Protein AF-A0A1Y3EXQ7-F1 (afdb_monomer_lite)

pLDDT: mean 88.61, std 7.32, range [56.06, 97.12]

Sequence (193 aa):
TPLEVCERRDPKGLYEKARVGKILDFTGIDSAYEVPENPELILHAAEETVIQCVQRVLQYLHERGIFPDEALMRLGGKVRELFVDESERLRLEASLSQMPKLSLEKIDLQWLQVLSEGWATPLSGFMTETQYLQTQSIPIVLPVTSEEKAKLENADLIALCYDGHTMAILLKPEFYPHRKEERCARQFGTCHL

Secondary structure (DSSP, 8-state):
--HHHHHHH-TTSHHHHHHTTSSSS-BTTTB-----SS-S----TTTS-HHHHHHHHHHHHHHTTSS-HHHHHTTTPPP---PPPHHHHHHHHHHTTTS-EEEPPHHHHHHHHHHHTTTTTT-SSSPPHHHHHH-SS--------HHHHHHHTT-SEEEEEETTEEEEEEES-------HHHHHHHHHS----

Organism: NCBI:txid6335

Radius of gyration: 26.07 Å; chains: 1; bounding box: 54×26×79 Å

Structure (mmCIF, N/CA/C/O backbone):
data_AF-A0A1Y3EXQ7-F1
#
_entry.id   AF-A0A1Y3EXQ7-F1
#
loop_
_atom_site.group_PDB
_atom_site.id
_atom_site.type_symbol
_atom_site.label_atom_id
_atom_site.label_alt_id
_atom_site.label_comp_id
_atom_site.label_asym_id
_atom_site.label_entity_id
_atom_site.label_seq_id
_atom_site.pdbx_PDB_ins_code
_atom_site.Cartn_x
_atom_site.Cartn_y
_atom_site.Cartn_z
_atom_site.occupancy
_atom_site.B_iso_or_equiv
_atom_site.auth_seq_id
_atom_site.auth_comp_id
_atom_site.auth_asym_id
_atom_site.auth_atom_id
_atom_site.pdbx_PDB_model_num
ATOM 1 N N . THR A 1 1 ? 9.875 -1.086 -32.385 1.00 78.69 1 THR A N 1
ATOM 2 C CA . THR A 1 1 ? 10.682 0.018 -32.951 1.00 78.69 1 THR A CA 1
ATOM 3 C C . THR A 1 1 ? 10.851 -0.199 -34.440 1.00 78.69 1 THR A C 1
ATOM 5 O O . THR A 1 1 ? 11.235 -1.304 -34.800 1.00 78.69 1 THR A O 1
ATOM 8 N N . PRO A 1 2 ? 10.555 0.788 -35.300 1.00 87.81 2 PRO A N 1
ATOM 9 C CA . PRO A 1 2 ? 10.722 0.648 -36.749 1.00 87.81 2 PRO A CA 1
ATOM 10 C C . PRO A 1 2 ? 12.187 0.443 -37.165 1.00 87.81 2 PRO A C 1
ATOM 12 O O . PRO A 1 2 ? 13.081 1.064 -36.586 1.00 87.81 2 PRO A O 1
ATOM 15 N N . LEU A 1 3 ? 12.421 -0.379 -38.195 1.00 86.56 3 LEU A N 1
ATOM 16 C CA . LEU A 1 3 ? 13.757 -0.706 -38.715 1.00 86.56 3 LEU A CA 1
ATOM 17 C C . LEU A 1 3 ? 14.545 0.540 -39.142 1.00 86.56 3 LEU A C 1
ATOM 19 O O . LEU A 1 3 ? 15.708 0.679 -38.784 1.00 86.56 3 LEU A O 1
ATOM 23 N N . GLU A 1 4 ? 13.897 1.480 -39.830 1.00 87.81 4 GLU A N 1
ATOM 24 C CA . GLU A 1 4 ? 14.515 2.728 -40.302 1.00 87.81 4 GLU A CA 1
ATOM 25 C C . GLU A 1 4 ? 15.124 3.554 -39.158 1.00 87.81 4 GLU A C 1
ATOM 27 O O . GLU A 1 4 ? 16.150 4.213 -39.315 1.00 87.81 4 GLU A O 1
ATOM 32 N N . VAL A 1 5 ? 14.512 3.511 -37.967 1.00 87.75 5 VAL A N 1
ATOM 33 C CA . VAL A 1 5 ? 15.034 4.194 -36.774 1.00 87.75 5 VAL A CA 1
ATOM 34 C C . VAL A 1 5 ? 16.278 3.479 -36.247 1.00 87.75 5 VAL A C 1
ATOM 36 O O . VAL A 1 5 ? 17.208 4.141 -35.782 1.00 87.75 5 VAL A O 1
ATOM 39 N N . CYS A 1 6 ? 16.310 2.148 -36.324 1.00 88.19 6 CYS A N 1
ATOM 40 C CA . CYS A 1 6 ? 17.471 1.345 -35.950 1.00 88.19 6 CYS A CA 1
ATOM 41 C C . CYS A 1 6 ? 18.643 1.576 -36.916 1.00 88.19 6 CYS A C 1
ATOM 43 O O . CYS A 1 6 ? 19.753 1.836 -36.452 1.00 88.19 6 CYS A O 1
ATOM 45 N N . GLU A 1 7 ? 18.379 1.577 -38.226 1.00 89.00 7 GLU A N 1
ATOM 46 C CA . GLU A 1 7 ? 19.362 1.887 -39.273 1.00 89.00 7 GLU A CA 1
ATOM 47 C C . GLU A 1 7 ? 19.908 3.309 -39.145 1.00 89.00 7 GLU A C 1
ATOM 49 O O . GLU A 1 7 ? 21.112 3.520 -39.212 1.00 89.00 7 GLU A O 1
ATOM 54 N N . ARG A 1 8 ? 19.049 4.300 -38.882 1.00 90.50 8 ARG A N 1
ATOM 55 C CA . ARG A 1 8 ? 19.492 5.690 -38.698 1.00 90.50 8 ARG A CA 1
ATOM 56 C C . ARG A 1 8 ? 20.412 5.867 -37.489 1.00 90.50 8 ARG A C 1
ATOM 58 O O . ARG A 1 8 ? 21.283 6.732 -37.510 1.00 90.50 8 ARG A O 1
ATOM 65 N N . ARG A 1 9 ? 20.181 5.120 -36.404 1.00 89.31 9 ARG A N 1
ATOM 66 C CA . ARG A 1 9 ? 20.988 5.221 -35.175 1.00 89.31 9 ARG A CA 1
ATOM 67 C C . ARG A 1 9 ? 22.346 4.535 -35.314 1.00 89.31 9 ARG A C 1
ATOM 69 O O . ARG A 1 9 ? 23.272 4.984 -34.650 1.00 89.31 9 ARG A O 1
ATOM 76 N N . ASP A 1 10 ? 22.406 3.446 -36.086 1.00 89.19 10 ASP A N 1
ATOM 77 C CA . ASP A 1 10 ? 23.515 2.494 -36.278 1.00 89.19 10 ASP A CA 1
ATOM 78 C C . ASP A 1 10 ? 24.780 2.734 -35.423 1.00 89.19 10 ASP A C 1
ATOM 80 O O . ASP A 1 10 ? 25.857 3.037 -35.940 1.00 89.19 10 ASP A O 1
ATOM 84 N N . PRO A 1 11 ? 24.701 2.566 -34.088 1.00 89.38 11 PRO A N 1
ATOM 85 C CA . PRO A 1 11 ? 25.773 2.988 -33.184 1.00 89.38 11 PRO A CA 1
ATOM 86 C C . PRO A 1 11 ? 27.053 2.157 -33.345 1.00 89.38 11 PRO A C 1
ATOM 88 O O . PRO A 1 11 ? 28.100 2.516 -32.812 1.00 89.38 11 PRO A O 1
ATOM 91 N N . LYS A 1 12 ? 26.963 1.015 -34.037 1.00 88.75 12 LYS A N 1
ATOM 92 C CA . LYS A 1 12 ? 28.061 0.067 -34.258 1.00 88.75 12 LYS A CA 1
ATOM 93 C C . LYS A 1 12 ? 28.433 -0.082 -35.742 1.00 88.75 12 LYS A C 1
ATOM 95 O O . LYS A 1 12 ? 29.324 -0.878 -36.054 1.00 88.75 12 LYS A O 1
ATOM 100 N N . GLY A 1 13 ? 27.780 0.652 -36.648 1.00 87.81 13 GLY A N 1
ATOM 101 C CA . GLY A 1 13 ? 28.001 0.534 -38.093 1.00 87.81 13 GLY A CA 1
ATOM 102 C C . GLY A 1 13 ? 27.654 -0.854 -38.651 1.00 87.81 13 GLY A C 1
ATOM 103 O O . GLY A 1 13 ? 28.337 -1.336 -39.555 1.00 87.81 13 GLY A O 1
ATOM 104 N N . LEU A 1 14 ? 26.719 -1.578 -38.027 1.00 91.38 14 LEU A N 1
ATOM 105 C CA . LEU A 1 14 ? 26.362 -2.950 -38.402 1.00 91.38 14 LEU A CA 1
ATOM 106 C C . LEU A 1 14 ? 25.346 -2.980 -39.541 1.00 91.38 14 LEU A C 1
ATOM 108 O O . LEU A 1 14 ? 25.477 -3.821 -40.427 1.00 91.38 14 LEU A O 1
ATOM 112 N N . TYR A 1 15 ? 24.387 -2.052 -39.549 1.00 89.25 15 TYR A N 1
ATOM 113 C CA . TYR A 1 15 ? 23.389 -1.968 -40.613 1.00 89.25 15 TYR A CA 1
ATOM 114 C C . TYR A 1 15 ? 24.045 -1.562 -41.936 1.00 89.25 15 TYR A C 1
ATOM 116 O O . TYR A 1 15 ? 23.786 -2.186 -42.962 1.00 89.25 15 TYR A O 1
ATOM 124 N N . GLU A 1 16 ? 24.978 -0.604 -41.913 1.00 88.38 16 GLU A N 1
ATOM 125 C CA . GLU A 1 16 ? 25.750 -0.229 -43.106 1.00 88.38 16 GLU A CA 1
ATOM 126 C C . GLU A 1 16 ? 26.542 -1.421 -43.673 1.00 88.38 16 GLU A C 1
ATOM 128 O O . GLU A 1 16 ? 26.506 -1.692 -44.874 1.00 88.38 16 GLU A O 1
ATOM 133 N N . LYS A 1 17 ? 27.222 -2.185 -42.805 1.00 87.94 17 LYS A N 1
ATOM 134 C CA . LYS A 1 17 ? 27.999 -3.372 -43.204 1.00 87.94 17 LYS A CA 1
ATOM 135 C C . LYS A 1 17 ? 27.123 -4.491 -43.766 1.00 87.94 17 LYS A C 1
ATOM 137 O O . LYS A 1 17 ? 27.541 -5.147 -44.720 1.00 87.94 17 LYS A O 1
ATOM 142 N N . ALA A 1 18 ? 25.940 -4.702 -43.197 1.00 89.12 18 ALA A N 1
ATOM 143 C CA . ALA A 1 18 ? 24.971 -5.666 -43.704 1.00 89.12 18 ALA A CA 1
ATOM 144 C C . ALA A 1 18 ? 24.449 -5.254 -45.094 1.00 89.12 18 ALA A C 1
ATOM 146 O O . ALA A 1 18 ? 24.482 -6.059 -46.018 1.00 89.12 18 ALA A O 1
ATOM 147 N N . ARG A 1 19 ? 24.110 -3.972 -45.308 1.00 87.88 19 ARG A N 1
ATOM 148 C CA . ARG A 1 19 ? 23.643 -3.462 -46.616 1.00 87.88 19 ARG A CA 1
ATOM 149 C C . ARG A 1 19 ? 24.658 -3.622 -47.753 1.00 87.88 19 ARG A C 1
ATOM 151 O O . ARG A 1 19 ? 24.253 -3.787 -48.899 1.00 87.88 19 ARG A O 1
ATOM 158 N N . VAL A 1 20 ? 25.960 -3.595 -47.456 1.00 91.50 20 VAL A N 1
ATOM 159 C CA . VAL A 1 20 ? 27.028 -3.858 -48.444 1.00 91.50 20 VAL A CA 1
ATOM 160 C C . VAL A 1 20 ? 27.435 -5.339 -48.531 1.00 91.50 20 VAL A C 1
ATOM 162 O O . VAL A 1 20 ? 28.458 -5.654 -49.138 1.00 91.50 20 VAL A O 1
ATOM 165 N N . GLY A 1 21 ? 26.675 -6.247 -47.909 1.00 85.62 21 GLY A N 1
ATOM 166 C CA . GLY A 1 21 ? 26.869 -7.698 -47.991 1.00 85.62 21 GLY A CA 1
ATOM 167 C C . GLY A 1 21 ? 28.053 -8.244 -47.187 1.00 85.62 21 GLY A C 1
ATOM 168 O O . GLY A 1 21 ? 28.512 -9.353 -47.449 1.00 85.62 21 GLY A O 1
ATOM 169 N N . LYS A 1 22 ? 28.592 -7.480 -46.222 1.00 87.69 22 LYS A N 1
ATOM 170 C CA . LYS A 1 22 ? 29.713 -7.927 -45.366 1.00 87.69 22 LYS A CA 1
ATOM 171 C C . LYS A 1 22 ? 29.268 -8.754 -44.159 1.00 87.69 22 LYS A C 1
ATOM 173 O O . LYS A 1 22 ? 30.111 -9.391 -43.532 1.00 87.69 22 LYS A O 1
ATOM 178 N N . ILE A 1 23 ? 27.986 -8.706 -43.806 1.00 85.88 23 ILE A N 1
ATOM 179 C CA . ILE A 1 23 ? 27.379 -9.497 -42.732 1.00 85.88 23 ILE A CA 1
ATOM 180 C C . ILE A 1 23 ? 26.191 -10.220 -43.358 1.00 85.88 23 ILE A C 1
ATOM 182 O O . ILE A 1 23 ? 25.341 -9.563 -43.946 1.00 85.88 23 ILE A O 1
ATOM 186 N N . LEU A 1 24 ? 26.181 -11.548 -43.266 1.00 84.50 24 LEU A N 1
ATOM 187 C CA . LEU A 1 24 ? 25.099 -12.400 -43.759 1.00 84.50 24 LEU A CA 1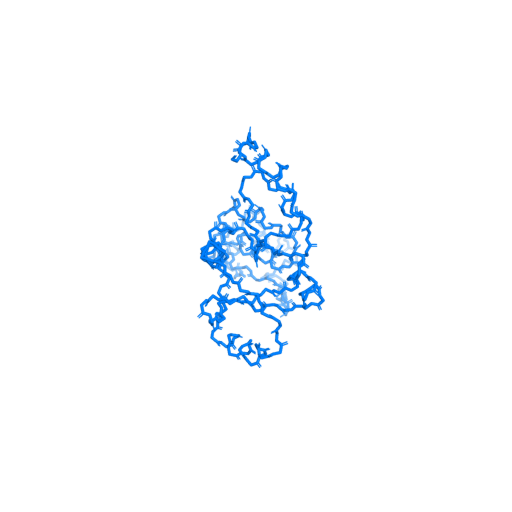
ATOM 188 C C . LEU A 1 24 ? 24.089 -12.666 -42.635 1.00 84.50 24 LEU A C 1
ATOM 190 O O . LEU A 1 24 ? 24.438 -12.545 -41.458 1.00 84.50 24 LEU A O 1
ATOM 194 N N . ASP A 1 25 ? 22.861 -13.027 -43.010 1.00 84.44 25 ASP A N 1
ATOM 195 C CA . ASP A 1 25 ? 21.761 -13.380 -42.098 1.00 84.44 25 ASP A CA 1
ATOM 196 C C . ASP A 1 25 ? 21.450 -12.292 -41.053 1.00 84.44 25 ASP A C 1
ATOM 198 O O . ASP A 1 25 ? 21.148 -12.559 -39.887 1.00 84.44 25 ASP A O 1
ATOM 202 N N . PHE A 1 26 ? 21.546 -11.021 -41.459 1.00 88.25 26 PHE A N 1
ATOM 203 C CA . PHE A 1 26 ? 21.301 -9.907 -40.555 1.00 88.25 26 PHE A CA 1
ATOM 204 C C . PHE A 1 26 ? 19.795 -9.668 -40.374 1.00 88.25 26 PHE A C 1
ATOM 206 O O . PHE A 1 26 ? 19.088 -9.250 -41.296 1.00 88.25 26 PHE A O 1
ATOM 213 N N . THR A 1 27 ? 19.295 -9.906 -39.160 1.00 85.56 27 THR A N 1
ATOM 214 C CA . THR A 1 27 ? 17.887 -9.692 -38.790 1.00 85.56 27 THR A CA 1
ATOM 215 C C . THR A 1 27 ? 17.441 -8.251 -39.034 1.00 85.56 27 THR A C 1
ATOM 217 O O . THR A 1 27 ? 18.054 -7.309 -38.535 1.00 85.56 27 THR A O 1
ATOM 220 N N . GLY A 1 28 ? 16.347 -8.088 -39.776 1.00 83.00 28 GLY A N 1
ATOM 221 C CA . GLY A 1 28 ? 15.811 -6.814 -40.250 1.00 83.00 28 GLY A CA 1
ATOM 222 C C . GLY A 1 28 ? 16.214 -6.458 -41.686 1.00 83.00 28 GLY A C 1
ATOM 223 O O . GLY A 1 28 ? 15.523 -5.651 -42.296 1.00 83.00 28 GLY A O 1
ATOM 224 N N . ILE A 1 29 ? 17.274 -7.057 -42.246 1.00 83.75 29 ILE A N 1
ATOM 22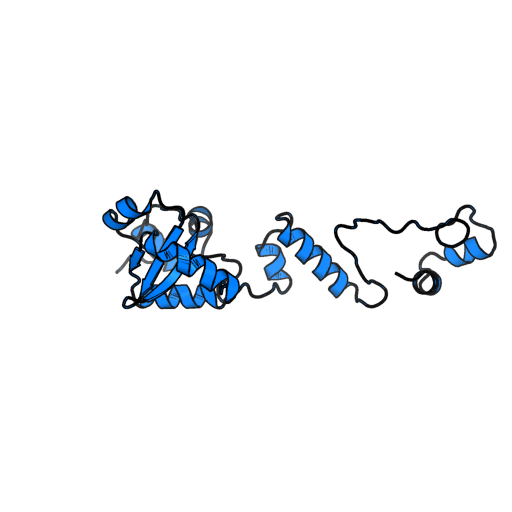5 C CA . ILE A 1 29 ? 17.700 -6.843 -43.644 1.00 83.75 29 ILE A CA 1
ATOM 226 C C . ILE A 1 29 ? 17.532 -8.133 -44.454 1.00 83.75 29 ILE A C 1
ATOM 228 O O . ILE A 1 29 ? 16.640 -8.206 -45.295 1.00 83.75 29 ILE A O 1
ATOM 232 N N . ASP A 1 30 ? 18.363 -9.143 -44.182 1.00 82.06 30 ASP A N 1
ATOM 233 C CA . ASP A 1 30 ? 18.406 -10.405 -44.940 1.00 82.06 30 ASP A CA 1
ATOM 234 C C . ASP A 1 30 ? 17.553 -11.503 -44.290 1.00 82.06 30 ASP A C 1
ATOM 236 O O . ASP A 1 30 ? 17.230 -12.516 -44.906 1.00 82.06 30 ASP A O 1
ATOM 240 N N . SER A 1 31 ? 17.171 -11.310 -43.027 1.00 86.12 31 SER A N 1
ATOM 241 C CA . SER A 1 31 ? 16.297 -12.208 -42.269 1.00 86.12 31 SER A CA 1
ATOM 242 C C . SER A 1 31 ? 15.176 -11.419 -41.596 1.00 86.12 31 SER A C 1
ATOM 244 O O . SER A 1 31 ? 15.392 -10.297 -41.138 1.00 86.12 31 SER A O 1
ATOM 246 N N . ALA A 1 32 ? 13.971 -11.986 -41.517 1.00 86.12 32 ALA A N 1
ATOM 247 C CA . ALA A 1 32 ? 12.833 -11.324 -40.881 1.00 86.12 32 ALA A CA 1
ATOM 248 C C . ALA A 1 32 ? 12.996 -11.273 -39.353 1.00 86.12 32 ALA A C 1
ATOM 250 O O . ALA A 1 32 ? 13.507 -12.206 -38.738 1.00 86.12 32 ALA A O 1
ATOM 251 N N . TYR A 1 33 ? 12.545 -10.181 -38.735 1.00 87.69 33 TYR A N 1
ATOM 252 C CA . TYR A 1 33 ? 12.364 -10.125 -37.287 1.00 87.69 33 TYR A CA 1
ATOM 253 C C . TYR A 1 33 ? 10.952 -10.599 -36.943 1.00 87.69 33 TYR A C 1
ATOM 255 O O . TYR A 1 33 ? 9.974 -10.016 -37.414 1.00 87.69 33 TYR A O 1
ATOM 263 N N . GLU A 1 34 ? 10.847 -11.630 -36.112 1.00 88.31 34 GLU A N 1
ATOM 264 C CA . GLU A 1 34 ? 9.568 -12.133 -35.616 1.00 88.31 34 GLU A CA 1
ATOM 265 C C . GLU A 1 34 ? 9.182 -11.372 -34.345 1.00 88.31 34 GLU A C 1
ATOM 267 O O . GLU A 1 34 ? 9.842 -11.466 -33.309 1.00 88.31 34 GLU A O 1
ATOM 272 N N . VAL A 1 35 ? 8.125 -10.564 -34.438 1.00 89.00 35 VAL A N 1
ATOM 273 C CA . VAL A 1 35 ? 7.609 -9.816 -33.287 1.00 89.00 35 VAL A CA 1
ATOM 274 C C . VAL A 1 35 ? 6.971 -10.807 -32.306 1.00 89.00 35 VAL A C 1
ATOM 276 O O . VAL A 1 35 ? 6.145 -11.610 -32.738 1.00 89.00 35 VAL A O 1
ATOM 279 N N . PRO A 1 36 ? 7.298 -10.753 -31.001 1.00 92.00 36 PRO A N 1
ATOM 280 C CA . PRO A 1 36 ? 6.654 -11.613 -30.013 1.00 92.00 36 PRO A CA 1
ATOM 281 C C . PRO A 1 36 ? 5.133 -11.419 -30.002 1.00 92.00 36 PRO A C 1
ATOM 283 O O . PRO A 1 36 ? 4.662 -10.284 -29.945 1.00 92.00 36 PRO A O 1
ATOM 286 N N . GLU A 1 37 ? 4.369 -12.515 -30.009 1.00 93.38 37 GLU A N 1
ATOM 287 C CA . GLU A 1 37 ? 2.897 -12.463 -29.969 1.00 93.38 37 GLU A CA 1
ATOM 288 C C . GLU A 1 37 ? 2.363 -12.036 -28.593 1.00 93.38 37 GLU A C 1
ATOM 290 O O . GLU A 1 37 ? 1.398 -11.282 -28.511 1.00 93.38 37 GLU A O 1
ATOM 295 N N . ASN A 1 38 ? 3.017 -12.482 -27.512 1.00 93.50 38 ASN A N 1
ATOM 296 C CA . ASN A 1 38 ? 2.621 -12.213 -26.125 1.00 93.50 38 ASN A CA 1
ATOM 297 C C . ASN A 1 38 ? 3.780 -11.606 -25.312 1.00 93.50 38 ASN A C 1
ATOM 299 O O . ASN A 1 38 ? 4.305 -12.262 -24.412 1.00 93.50 38 ASN A O 1
ATOM 303 N N . PRO A 1 39 ? 4.230 -10.381 -25.629 1.00 93.00 39 PRO A N 1
ATOM 304 C CA . PRO A 1 39 ? 5.267 -9.713 -24.855 1.00 93.00 39 PRO A CA 1
ATOM 305 C C . PRO A 1 39 ? 4.714 -9.283 -23.496 1.00 93.00 39 PRO A C 1
ATOM 307 O O . PRO A 1 39 ? 3.623 -8.719 -23.414 1.00 93.00 39 PRO A O 1
ATOM 310 N N . GLU A 1 40 ? 5.477 -9.468 -22.422 1.00 92.56 40 GLU A N 1
ATOM 311 C CA . GLU A 1 40 ? 5.025 -9.007 -21.112 1.00 92.56 40 GLU A CA 1
ATOM 312 C C . GLU A 1 40 ? 5.139 -7.485 -20.938 1.00 92.56 40 GLU A C 1
ATOM 314 O O . GLU A 1 40 ? 4.394 -6.894 -20.158 1.00 92.56 40 GLU A O 1
ATOM 319 N N . LEU A 1 41 ? 6.052 -6.843 -21.676 1.00 92.88 41 LEU A N 1
ATOM 320 C CA . LEU A 1 41 ? 6.188 -5.390 -21.745 1.00 92.88 41 LEU A CA 1
ATOM 321 C C . LEU A 1 41 ? 6.703 -4.959 -23.124 1.00 92.88 41 LEU A C 1
ATOM 323 O O . LEU A 1 41 ? 7.706 -5.473 -23.615 1.00 92.88 41 LEU A O 1
ATOM 327 N N . ILE A 1 42 ? 6.056 -3.953 -23.715 1.00 92.94 42 ILE A N 1
ATOM 328 C CA . ILE A 1 42 ? 6.498 -3.302 -24.955 1.00 92.94 42 ILE A CA 1
ATOM 329 C C . ILE A 1 42 ? 7.024 -1.900 -24.623 1.00 92.94 42 ILE A C 1
ATOM 331 O O . ILE A 1 42 ? 6.364 -1.121 -23.923 1.00 92.94 42 ILE A O 1
ATOM 335 N N . LEU A 1 43 ? 8.219 -1.589 -25.136 1.00 92.38 43 LEU A N 1
ATOM 336 C CA . LEU A 1 43 ? 8.865 -0.280 -25.022 1.00 92.38 43 LEU A CA 1
ATOM 337 C C . LEU A 1 43 ? 8.923 0.405 -26.387 1.00 92.38 43 LEU A C 1
ATOM 339 O O . LEU A 1 43 ? 9.409 -0.171 -27.367 1.00 92.38 43 LEU A O 1
ATOM 343 N N . HIS A 1 44 ? 8.492 1.662 -26.444 1.00 91.31 44 HIS A N 1
ATOM 344 C CA . HIS A 1 44 ? 8.434 2.432 -27.683 1.00 91.31 44 HIS A CA 1
ATOM 345 C C . HIS A 1 44 ? 9.666 3.326 -27.809 1.00 91.31 44 HIS A C 1
ATOM 347 O O . HIS A 1 44 ? 9.569 4.535 -27.974 1.00 91.31 44 HIS A O 1
ATOM 353 N N . ALA A 1 45 ? 10.861 2.727 -27.800 1.00 89.12 45 ALA A N 1
ATOM 354 C CA . ALA A 1 45 ? 12.146 3.442 -27.774 1.00 89.12 45 ALA A CA 1
ATOM 355 C C . ALA A 1 45 ? 12.454 4.323 -29.013 1.00 89.12 45 ALA A C 1
ATOM 357 O O . ALA A 1 45 ? 13.534 4.919 -29.098 1.00 89.12 45 ALA A O 1
ATOM 358 N N . ALA A 1 46 ? 11.566 4.365 -30.013 1.00 89.06 46 ALA A N 1
ATOM 359 C CA . ALA A 1 46 ? 11.600 5.350 -31.100 1.00 89.06 46 ALA A CA 1
ATOM 360 C C . ALA A 1 46 ? 10.944 6.687 -30.711 1.00 89.06 46 ALA A C 1
ATOM 362 O O . ALA A 1 46 ? 11.359 7.722 -31.223 1.00 89.06 46 ALA A O 1
ATOM 363 N N . GLU A 1 47 ? 9.947 6.641 -29.829 1.00 89.38 47 GLU A N 1
ATOM 364 C CA . GLU A 1 47 ? 9.072 7.752 -29.433 1.00 89.38 47 GLU A CA 1
ATOM 365 C C . GLU A 1 47 ? 9.361 8.203 -27.995 1.00 89.38 47 GLU A C 1
ATOM 367 O O . GLU A 1 47 ? 9.267 9.383 -27.669 1.00 89.38 47 GLU A O 1
ATOM 372 N N . GLU A 1 48 ? 9.763 7.261 -27.145 1.00 87.38 48 GLU A N 1
ATOM 373 C CA . GLU A 1 48 ? 10.071 7.471 -25.738 1.00 87.38 48 GLU A CA 1
ATOM 374 C C . GLU A 1 48 ? 11.562 7.762 -25.525 1.00 87.38 48 GLU A C 1
ATOM 376 O O . GLU A 1 48 ? 12.452 7.213 -26.185 1.00 87.38 48 GLU A O 1
ATOM 381 N N . THR A 1 49 ? 11.846 8.601 -24.534 1.00 88.94 49 THR A N 1
ATOM 382 C CA . THR A 1 49 ? 13.196 8.789 -24.000 1.00 88.94 49 THR A CA 1
ATOM 383 C C . THR A 1 49 ? 13.644 7.567 -23.198 1.00 88.94 49 THR A C 1
ATOM 385 O O . THR A 1 49 ? 12.833 6.776 -22.712 1.00 88.94 49 THR A O 1
ATOM 388 N N . VAL A 1 50 ? 14.958 7.447 -22.979 1.00 87.69 50 VAL A N 1
ATOM 389 C CA . VAL A 1 50 ? 15.531 6.395 -22.121 1.00 87.69 50 VAL A CA 1
ATOM 390 C C . VAL A 1 50 ? 14.896 6.411 -20.729 1.00 87.69 50 VAL A C 1
ATOM 392 O O . VAL A 1 50 ? 14.556 5.354 -20.208 1.00 87.69 50 VAL A O 1
ATOM 395 N N . ILE A 1 51 ? 14.681 7.597 -20.150 1.00 83.19 51 ILE A N 1
ATOM 396 C CA . ILE A 1 51 ? 14.085 7.745 -18.815 1.00 83.19 51 ILE A CA 1
ATOM 397 C C . ILE A 1 51 ? 12.664 7.173 -18.792 1.00 83.19 51 ILE A C 1
ATOM 399 O O . ILE A 1 51 ? 12.342 6.395 -17.900 1.00 83.19 51 ILE A O 1
ATOM 403 N N . GLN A 1 52 ? 11.841 7.487 -19.794 1.00 82.31 52 GLN A N 1
ATOM 404 C CA . GLN A 1 52 ? 10.472 6.970 -19.892 1.00 82.31 52 GLN A CA 1
ATOM 405 C C . GLN A 1 52 ? 10.444 5.446 -20.067 1.00 82.31 52 GLN A C 1
ATOM 407 O O . GLN A 1 52 ? 9.679 4.763 -19.389 1.00 82.31 52 GLN A O 1
ATOM 412 N N . CYS A 1 53 ? 11.322 4.896 -20.912 1.00 87.19 53 CYS A N 1
ATOM 413 C CA . CYS A 1 53 ? 11.463 3.446 -21.065 1.00 87.19 53 CYS A CA 1
ATOM 414 C C . CYS A 1 53 ? 11.843 2.774 -19.735 1.00 87.19 53 CYS A C 1
ATOM 416 O O . CYS A 1 53 ? 11.244 1.771 -19.353 1.00 87.19 53 CYS A O 1
ATOM 418 N N . VAL A 1 54 ? 12.810 3.344 -19.008 1.00 88.12 54 VAL A N 1
ATOM 419 C CA . VAL A 1 54 ? 13.240 2.835 -17.698 1.00 88.12 54 VAL A CA 1
ATOM 420 C C . VAL A 1 54 ? 12.097 2.898 -16.686 1.00 88.12 54 VAL A C 1
ATOM 422 O O . VAL A 1 54 ? 11.848 1.910 -16.004 1.00 88.12 54 VAL A O 1
ATOM 425 N N . GLN A 1 55 ? 11.353 4.005 -16.625 1.00 83.06 55 GLN A N 1
ATOM 426 C CA . GLN A 1 55 ? 10.193 4.140 -15.738 1.00 83.06 55 GLN A CA 1
ATOM 427 C C . GLN A 1 55 ? 9.127 3.070 -16.014 1.00 83.06 55 GLN A C 1
ATOM 429 O O . GLN A 1 55 ? 8.617 2.475 -15.068 1.00 83.06 55 GLN A O 1
ATOM 434 N N . ARG A 1 56 ? 8.839 2.760 -17.286 1.00 86.25 56 ARG A N 1
ATOM 435 C CA . ARG A 1 56 ? 7.904 1.681 -17.657 1.00 86.25 56 ARG A CA 1
ATOM 436 C C . ARG A 1 56 ? 8.375 0.311 -17.177 1.00 86.25 56 ARG A C 1
ATOM 438 O O . ARG A 1 56 ? 7.577 -0.444 -16.633 1.00 86.25 56 ARG A O 1
ATOM 445 N N . VAL A 1 57 ? 9.663 0.001 -17.349 1.00 90.31 57 VAL A N 1
ATOM 446 C CA . VAL A 1 57 ? 10.246 -1.262 -16.864 1.00 90.31 57 VAL A CA 1
ATOM 447 C C . VAL A 1 57 ? 10.147 -1.352 -15.345 1.00 90.31 57 VAL A C 1
ATOM 449 O O . VAL A 1 57 ? 9.711 -2.373 -14.824 1.00 90.31 57 VAL A O 1
ATOM 452 N N . LEU A 1 58 ? 10.521 -0.289 -14.632 1.00 86.19 58 LEU A N 1
ATOM 453 C CA . LEU A 1 58 ? 10.486 -0.267 -13.171 1.00 86.19 58 LEU A CA 1
ATOM 454 C C . LEU A 1 58 ? 9.064 -0.419 -12.628 1.00 86.19 58 LEU A C 1
ATOM 456 O O . LEU A 1 58 ? 8.855 -1.211 -11.715 1.00 86.19 58 LEU A O 1
ATOM 460 N N . GLN A 1 59 ? 8.091 0.275 -13.223 1.00 83.25 59 GLN A N 1
ATOM 461 C CA . GLN A 1 59 ? 6.680 0.144 -12.864 1.00 83.25 59 GLN A CA 1
ATOM 462 C C . GLN A 1 59 ? 6.179 -1.291 -13.083 1.00 83.25 59 GLN A C 1
ATOM 464 O O . GLN A 1 59 ? 5.583 -1.883 -12.188 1.00 83.25 59 GLN A O 1
ATOM 469 N N . TYR A 1 60 ? 6.488 -1.882 -14.237 1.00 88.75 60 TYR A N 1
ATOM 470 C CA . TYR A 1 60 ? 6.116 -3.260 -14.555 1.00 88.75 60 TYR A CA 1
ATOM 471 C C . TYR A 1 60 ? 6.735 -4.283 -13.581 1.00 88.75 60 TYR A C 1
ATOM 473 O O . TYR A 1 60 ? 6.067 -5.218 -13.137 1.00 88.75 60 TYR A O 1
ATOM 481 N N . LEU A 1 61 ? 8.008 -4.112 -13.208 1.00 89.69 61 LEU A N 1
ATOM 482 C CA . LEU A 1 61 ? 8.664 -4.978 -12.222 1.00 89.69 61 LEU A CA 1
ATOM 483 C C . LEU A 1 61 ? 8.075 -4.798 -10.818 1.00 89.69 61 LEU A C 1
ATOM 485 O O . LEU A 1 61 ? 7.985 -5.768 -10.062 1.00 89.69 61 LEU A O 1
ATOM 489 N N . HIS A 1 62 ? 7.681 -3.574 -10.473 1.00 83.25 62 HIS A N 1
ATOM 490 C CA . HIS A 1 62 ? 7.039 -3.261 -9.205 1.00 83.25 62 HIS A CA 1
ATOM 491 C C . HIS A 1 62 ? 5.660 -3.928 -9.086 1.00 83.25 62 HIS A C 1
ATOM 493 O O . HIS A 1 62 ? 5.401 -4.619 -8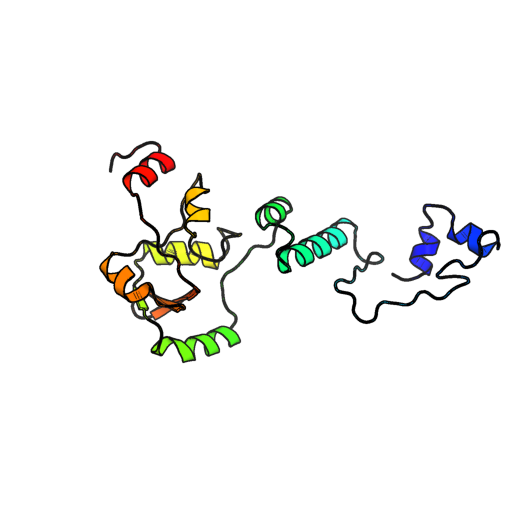.106 1.00 83.25 62 HIS A O 1
ATOM 499 N N . GLU A 1 63 ? 4.820 -3.837 -10.121 1.00 83.00 63 GLU A N 1
ATOM 500 C CA . GLU A 1 63 ? 3.496 -4.483 -10.166 1.00 83.00 63 GLU A CA 1
ATOM 501 C C . GLU A 1 63 ? 3.564 -6.012 -10.027 1.00 83.00 63 GLU A C 1
ATOM 503 O O . GLU A 1 63 ? 2.631 -6.640 -9.529 1.00 83.00 63 GLU A O 1
ATOM 508 N N . ARG A 1 64 ? 4.688 -6.622 -10.421 1.00 87.44 64 ARG A N 1
ATOM 509 C CA . ARG A 1 64 ? 4.951 -8.060 -10.246 1.00 87.44 64 ARG A CA 1
ATOM 510 C C . ARG A 1 64 ? 5.600 -8.427 -8.909 1.00 87.44 64 ARG A C 1
ATOM 512 O O . ARG A 1 64 ? 5.931 -9.592 -8.706 1.00 87.44 64 ARG A O 1
ATOM 519 N N . GLY A 1 65 ? 5.812 -7.463 -8.013 1.00 84.69 65 GLY A N 1
ATOM 520 C CA . GLY A 1 65 ? 6.451 -7.680 -6.713 1.00 84.69 65 GLY A CA 1
ATOM 521 C C . GLY A 1 65 ? 7.948 -8.003 -6.794 1.00 84.69 65 GLY A C 1
ATOM 522 O O . GLY A 1 65 ? 8.510 -8.537 -5.843 1.00 84.69 65 GLY A O 1
ATOM 523 N N . ILE A 1 66 ? 8.600 -7.712 -7.926 1.00 89.25 66 ILE A N 1
ATOM 524 C CA . ILE A 1 66 ? 10.039 -7.949 -8.134 1.00 89.25 66 ILE A CA 1
ATOM 525 C C . ILE A 1 66 ? 10.854 -6.730 -7.684 1.00 89.25 66 ILE A C 1
ATOM 527 O O . ILE A 1 66 ? 11.970 -6.877 -7.185 1.00 89.25 66 ILE A O 1
ATOM 531 N N . PHE A 1 67 ? 10.309 -5.523 -7.869 1.00 80.25 67 PHE A N 1
ATOM 532 C CA . PHE A 1 67 ? 10.967 -4.271 -7.504 1.00 80.25 67 PHE A CA 1
ATOM 533 C C . PHE A 1 67 ? 10.319 -3.654 -6.252 1.00 80.25 67 PHE A C 1
ATOM 535 O O . PHE A 1 67 ? 9.109 -3.404 -6.266 1.00 80.25 67 PHE A O 1
ATOM 542 N N . PRO A 1 68 ? 11.091 -3.412 -5.176 1.00 79.31 68 PRO A N 1
ATOM 543 C CA . PRO A 1 68 ? 10.540 -2.974 -3.900 1.00 79.31 68 PRO A CA 1
ATOM 544 C C . PRO A 1 68 ? 10.003 -1.543 -3.968 1.00 79.31 68 PRO A C 1
ATOM 546 O O . PRO A 1 68 ? 10.567 -0.675 -4.645 1.00 79.31 68 PRO A O 1
ATOM 549 N N . ASP A 1 69 ? 8.931 -1.304 -3.217 1.00 71.62 69 ASP A N 1
ATOM 550 C CA . ASP A 1 69 ? 8.260 -0.011 -3.087 1.00 71.62 69 ASP A CA 1
ATOM 551 C C . ASP A 1 69 ? 9.238 1.121 -2.735 1.00 71.62 69 ASP A C 1
ATOM 553 O O . ASP A 1 69 ? 9.218 2.191 -3.349 1.00 71.62 69 ASP A O 1
ATOM 557 N N . GLU A 1 70 ? 10.158 0.884 -1.792 1.00 72.31 70 GLU A N 1
ATOM 558 C CA . GLU A 1 70 ? 11.102 1.903 -1.322 1.00 72.31 70 GLU A CA 1
ATOM 559 C C . GLU A 1 70 ? 12.053 2.369 -2.429 1.00 72.31 70 GLU A C 1
ATOM 561 O O . GLU A 1 70 ? 12.479 3.528 -2.453 1.00 72.31 70 GLU A O 1
ATOM 566 N N . ALA A 1 71 ? 12.399 1.482 -3.364 1.00 73.25 71 ALA A N 1
ATOM 567 C CA . ALA A 1 71 ? 13.255 1.833 -4.488 1.00 73.25 71 ALA A CA 1
ATOM 568 C C . ALA A 1 71 ? 12.495 2.657 -5.538 1.00 73.25 71 ALA A C 1
ATOM 570 O O . ALA A 1 71 ? 13.083 3.558 -6.138 1.00 73.25 71 ALA A O 1
ATOM 571 N N . LEU A 1 72 ? 11.191 2.412 -5.716 1.00 71.06 72 LEU A N 1
ATOM 572 C CA . LEU A 1 72 ? 10.348 3.184 -6.630 1.00 71.06 72 LEU A CA 1
ATOM 573 C C . LEU A 1 72 ? 10.121 4.615 -6.111 1.00 71.06 72 LEU A C 1
ATOM 575 O O . LEU A 1 72 ? 10.225 5.567 -6.885 1.00 71.06 72 LEU A O 1
ATOM 579 N N . MET A 1 73 ? 9.930 4.791 -4.797 1.00 67.19 73 MET A N 1
ATOM 580 C CA . MET A 1 73 ? 9.821 6.109 -4.135 1.00 67.19 73 MET A CA 1
ATOM 581 C C . MET A 1 73 ? 10.984 7.030 -4.480 1.00 67.19 73 MET A C 1
ATOM 583 O O . MET A 1 73 ? 10.798 8.180 -4.878 1.00 67.19 73 MET A O 1
ATOM 587 N N . ARG A 1 74 ? 12.208 6.508 -4.337 1.00 68.19 74 ARG A N 1
ATOM 588 C CA . ARG A 1 74 ? 13.455 7.265 -4.511 1.00 68.19 74 ARG A CA 1
ATOM 589 C C . ARG A 1 74 ? 13.656 7.756 -5.942 1.00 68.19 74 ARG A C 1
ATOM 591 O O . ARG A 1 74 ? 14.476 8.641 -6.163 1.00 68.19 74 ARG A O 1
ATOM 598 N N . LEU A 1 75 ? 12.915 7.193 -6.893 1.00 66.25 75 LEU A N 1
ATOM 599 C CA . LEU A 1 75 ? 12.959 7.526 -8.313 1.00 66.25 75 LEU A CA 1
ATOM 600 C C . LEU A 1 75 ? 11.794 8.434 -8.747 1.00 66.25 75 LEU A C 1
ATOM 602 O O . LEU A 1 75 ? 11.574 8.608 -9.944 1.00 66.25 75 LEU A O 1
ATOM 606 N N . GLY A 1 76 ? 11.078 9.036 -7.788 1.00 63.12 76 GLY A N 1
ATOM 607 C CA . GLY A 1 76 ? 9.912 9.885 -8.049 1.00 63.12 76 GLY A CA 1
ATOM 608 C C . GLY A 1 76 ? 8.620 9.081 -8.176 1.00 63.12 76 GLY A C 1
ATOM 609 O O . GLY A 1 76 ? 7.820 9.353 -9.069 1.00 63.12 76 GLY A O 1
ATOM 610 N N . GLY A 1 77 ? 8.464 8.060 -7.324 1.00 62.12 77 GLY A N 1
ATOM 611 C CA . GLY A 1 77 ? 7.337 7.129 -7.330 1.00 62.12 77 GLY A CA 1
ATOM 612 C C . GLY A 1 77 ? 5.971 7.819 -7.357 1.00 62.12 77 GLY A C 1
ATOM 613 O O . GLY A 1 77 ? 5.791 8.926 -6.847 1.00 62.12 77 GLY A O 1
ATOM 614 N N . LYS A 1 78 ? 5.000 7.154 -7.984 1.00 71.12 78 LYS A N 1
ATOM 615 C CA . LYS A 1 78 ? 3.622 7.637 -8.083 1.00 71.12 78 LYS A CA 1
ATOM 616 C C . LYS A 1 78 ? 2.980 7.643 -6.692 1.00 71.12 78 LYS A C 1
ATOM 618 O O . LYS A 1 78 ? 3.131 6.676 -5.949 1.00 71.12 78 LYS A O 1
ATO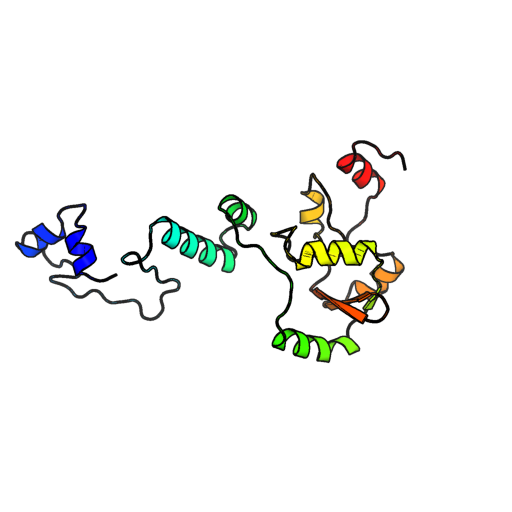M 623 N N . VAL A 1 79 ? 2.249 8.710 -6.365 1.00 78.00 79 VAL A N 1
ATOM 624 C CA . VAL A 1 79 ? 1.403 8.765 -5.162 1.00 78.00 79 VAL A CA 1
ATOM 625 C C . VAL A 1 79 ? 0.433 7.582 -5.199 1.00 78.00 79 VAL A C 1
ATOM 627 O O . VAL A 1 79 ? -0.256 7.376 -6.202 1.00 78.00 79 VAL A O 1
ATOM 630 N N . ARG A 1 80 ? 0.414 6.785 -4.128 1.00 83.06 80 ARG A N 1
ATOM 631 C CA . ARG A 1 80 ? -0.495 5.652 -3.967 1.00 83.06 80 ARG A CA 1
ATOM 632 C C . ARG A 1 80 ? -1.705 6.108 -3.166 1.00 83.06 80 ARG A C 1
ATOM 634 O O . ARG A 1 80 ? -1.701 6.057 -1.942 1.00 83.06 80 ARG A O 1
ATOM 641 N N . GLU A 1 81 ? -2.734 6.545 -3.874 1.00 88.62 81 GLU A N 1
ATOM 642 C CA . GLU A 1 81 ? -4.047 6.771 -3.273 1.00 88.62 81 GLU A CA 1
ATOM 643 C C . GLU A 1 81 ? -4.715 5.428 -2.943 1.00 88.62 81 GLU A C 1
ATOM 645 O O . GLU A 1 81 ? -4.542 4.443 -3.666 1.00 88.62 81 GLU A O 1
ATOM 650 N N . LEU A 1 82 ? -5.476 5.387 -1.847 1.00 92.06 82 LEU A N 1
ATOM 651 C CA . LEU A 1 82 ? -6.203 4.188 -1.396 1.00 92.06 82 LEU A CA 1
ATOM 652 C C . LEU A 1 82 ? -7.722 4.321 -1.575 1.00 92.06 82 LEU A C 1
ATOM 654 O O . LEU A 1 82 ? -8.492 3.572 -0.974 1.00 92.06 82 LEU A O 1
ATOM 658 N N . PHE A 1 83 ? -8.161 5.273 -2.401 1.00 92.69 83 PHE A N 1
ATOM 659 C CA . PHE A 1 83 ? -9.554 5.368 -2.819 1.00 92.69 83 PHE A CA 1
ATOM 660 C C . PHE A 1 83 ? -9.913 4.218 -3.764 1.00 92.69 83 PHE A C 1
ATOM 662 O O . PHE A 1 83 ? -9.133 3.831 -4.633 1.00 92.69 83 PHE A O 1
ATOM 669 N N . VAL A 1 84 ? -11.122 3.692 -3.596 1.00 90.81 84 VAL A N 1
ATOM 670 C CA . VAL A 1 84 ? -11.721 2.738 -4.532 1.00 90.81 84 VAL A CA 1
ATOM 671 C C . VAL A 1 84 ? -12.523 3.493 -5.586 1.00 90.81 84 VAL A C 1
ATOM 673 O O . VAL A 1 84 ? -13.099 4.545 -5.299 1.00 90.81 84 VAL A O 1
ATOM 676 N N . ASP A 1 85 ? -12.578 2.961 -6.804 1.00 91.19 85 ASP A N 1
ATOM 677 C CA . ASP A 1 85 ? -13.495 3.472 -7.817 1.00 91.19 85 ASP A CA 1
ATOM 678 C C . ASP A 1 85 ? -14.960 3.131 -7.478 1.00 91.19 85 ASP A C 1
ATOM 680 O O . ASP A 1 85 ? -15.252 2.293 -6.622 1.00 91.19 85 ASP A O 1
ATOM 684 N N . GLU A 1 86 ? -15.897 3.781 -8.170 1.00 89.88 86 GLU A N 1
ATOM 685 C CA . GLU A 1 86 ? -17.335 3.629 -7.919 1.00 89.88 86 GLU A CA 1
ATOM 686 C C . GLU A 1 86 ? -17.832 2.186 -8.121 1.00 89.88 86 GLU A C 1
ATOM 688 O O . GLU A 1 86 ? -18.728 1.728 -7.413 1.00 89.88 86 GLU A O 1
ATOM 693 N N . SER A 1 87 ? -17.250 1.438 -9.063 1.00 90.56 87 SER A N 1
ATOM 694 C CA . SER A 1 87 ? -17.679 0.064 -9.335 1.00 90.56 87 SER A CA 1
ATOM 695 C C . SER A 1 87 ? -17.283 -0.883 -8.203 1.00 90.56 87 SER A C 1
ATOM 697 O O . SER A 1 87 ? -18.107 -1.679 -7.740 1.00 90.56 87 SER A O 1
ATOM 699 N N . GLU A 1 88 ? -16.061 -0.740 -7.689 1.00 89.81 88 GLU A N 1
ATOM 700 C CA . GLU A 1 88 ? -15.586 -1.534 -6.561 1.00 89.81 88 GLU A CA 1
ATOM 701 C C . GLU A 1 88 ? -16.256 -1.091 -5.254 1.00 89.81 88 GLU A C 1
ATOM 703 O O . GLU A 1 88 ? -16.609 -1.932 -4.424 1.00 89.81 88 GLU A O 1
ATOM 708 N N . ARG A 1 89 ? -16.553 0.207 -5.099 1.00 89.38 89 ARG A N 1
ATOM 709 C CA . ARG A 1 89 ? -17.359 0.726 -3.987 1.00 89.38 89 ARG A CA 1
ATOM 710 C C . ARG A 1 89 ? -18.709 0.015 -3.891 1.00 89.38 89 ARG A C 1
ATOM 712 O O . ARG A 1 89 ? -19.026 -0.523 -2.833 1.00 89.38 89 ARG A O 1
ATOM 719 N N . LEU A 1 90 ? -19.488 -0.021 -4.974 1.00 89.44 90 LEU A N 1
ATOM 720 C CA . LEU A 1 90 ? -20.814 -0.655 -4.990 1.00 89.44 90 LEU A CA 1
ATOM 721 C C . LEU A 1 90 ? -20.740 -2.151 -4.651 1.00 89.44 90 LEU A C 1
ATOM 723 O O . LEU A 1 90 ? -21.583 -2.686 -3.924 1.00 89.44 90 LEU A O 1
ATOM 727 N N . ARG A 1 91 ? -19.704 -2.835 -5.146 1.00 89.69 91 ARG A N 1
ATOM 728 C CA . ARG A 1 91 ? -19.449 -4.248 -4.845 1.00 89.69 91 ARG A CA 1
ATOM 729 C C . ARG A 1 91 ? -19.165 -4.473 -3.359 1.00 89.69 91 ARG A C 1
ATOM 731 O O . ARG A 1 91 ? -19.685 -5.420 -2.763 1.00 89.69 91 ARG A O 1
ATOM 738 N N . LEU A 1 92 ? -18.342 -3.615 -2.765 1.00 88.81 92 LEU A N 1
ATOM 739 C CA . LEU A 1 92 ? -17.994 -3.672 -1.351 1.00 88.81 92 LEU A CA 1
ATOM 740 C C . LEU A 1 92 ? -19.191 -3.312 -0.461 1.00 88.81 92 LEU A C 1
ATOM 742 O O . LEU A 1 92 ? -19.431 -3.999 0.534 1.00 88.81 92 LEU A O 1
ATOM 746 N N . GLU A 1 93 ? -19.992 -2.317 -0.856 1.00 87.00 93 GLU A N 1
ATOM 747 C CA . GLU A 1 93 ? -21.218 -1.907 -0.160 1.00 87.00 93 GLU A CA 1
ATOM 748 C C . GLU A 1 93 ? -22.214 -3.064 0.002 1.00 87.00 93 GLU A C 1
ATOM 750 O O . GLU A 1 93 ? -22.783 -3.237 1.083 1.00 87.00 93 GLU A O 1
ATOM 755 N N . ALA A 1 94 ? -22.355 -3.928 -1.011 1.00 85.88 94 ALA A N 1
ATOM 756 C CA . ALA A 1 94 ? -23.209 -5.118 -0.931 1.00 85.88 94 ALA A CA 1
ATOM 757 C C . ALA A 1 94 ? -22.788 -6.095 0.187 1.00 85.88 94 ALA A C 1
ATOM 759 O O . ALA A 1 94 ? -23.624 -6.802 0.754 1.00 85.88 94 ALA A O 1
ATOM 760 N N . SER A 1 95 ? -21.499 -6.114 0.533 1.00 86.12 95 SER A N 1
ATOM 761 C CA . SER A 1 95 ? -20.925 -7.022 1.530 1.00 86.12 95 SER A CA 1
ATOM 762 C C . SER A 1 95 ? -20.849 -6.408 2.937 1.00 86.12 95 SER A C 1
ATOM 764 O O . SER A 1 95 ? -20.655 -7.139 3.907 1.00 86.12 95 SER A O 1
ATOM 766 N N . LEU A 1 96 ? -21.063 -5.092 3.093 1.00 88.62 96 LEU A N 1
ATOM 767 C CA . LEU A 1 96 ? -20.920 -4.374 4.374 1.00 88.62 96 LEU A CA 1
ATOM 768 C C . LEU A 1 96 ? -21.821 -4.897 5.497 1.00 88.62 96 LEU A C 1
ATOM 770 O O . LEU A 1 96 ? -21.471 -4.784 6.670 1.00 88.62 96 LEU A O 1
ATOM 774 N N . SER A 1 97 ? -22.987 -5.449 5.159 1.00 85.25 97 SER A N 1
ATOM 775 C CA . SER A 1 97 ? -23.940 -5.979 6.145 1.00 85.25 97 SER A CA 1
ATOM 776 C C . SER A 1 97 ? -23.409 -7.199 6.906 1.00 85.25 97 SER A C 1
ATOM 778 O O . SER A 1 97 ? -23.839 -7.446 8.030 1.00 85.25 97 SER A O 1
ATOM 780 N N . GLN A 1 98 ? -22.472 -7.937 6.309 1.00 87.12 98 GLN A N 1
ATOM 781 C CA . GLN A 1 98 ? -21.895 -9.162 6.866 1.00 87.12 98 GLN A CA 1
ATOM 782 C C . GLN A 1 98 ? -20.542 -8.918 7.545 1.00 87.12 98 GLN A C 1
ATOM 784 O O . GLN A 1 98 ? -20.037 -9.798 8.239 1.00 87.12 98 GLN A O 1
ATOM 789 N N . MET A 1 99 ? -19.951 -7.736 7.352 1.00 91.38 99 MET A N 1
ATOM 790 C CA . MET A 1 99 ? -18.645 -7.403 7.910 1.00 91.38 99 MET A CA 1
ATOM 791 C C . MET A 1 99 ? -18.771 -6.934 9.361 1.00 91.38 99 MET A C 1
ATOM 793 O O . MET A 1 99 ? -19.661 -6.133 9.679 1.00 91.38 99 MET A O 1
ATOM 797 N N . PRO A 1 100 ? -17.859 -7.355 10.251 1.00 95.44 100 PRO A N 1
ATOM 798 C CA . PRO A 1 100 ? -17.746 -6.722 11.548 1.00 95.44 100 PRO A CA 1
ATOM 799 C C . PRO A 1 100 ? -17.284 -5.269 11.391 1.00 95.44 100 PRO A C 1
ATOM 801 O O . PRO A 1 100 ? -16.556 -4.910 10.460 1.00 95.44 100 PRO A O 1
ATOM 804 N N . LYS A 1 101 ? -17.737 -4.425 12.317 1.00 95.62 101 LYS A N 1
ATOM 805 C CA . LYS A 1 101 ? -17.520 -2.978 12.282 1.00 95.62 101 LYS A CA 1
ATOM 806 C C . LYS A 1 101 ? -16.603 -2.551 13.418 1.00 95.62 101 LYS A C 1
ATOM 808 O O . LYS A 1 101 ? -16.786 -2.994 14.550 1.00 95.62 101 LYS A O 1
ATOM 813 N N . LEU A 1 102 ? -15.673 -1.656 13.110 1.00 96.56 102 LEU A N 1
ATOM 814 C CA . LEU A 1 102 ? -14.844 -0.948 14.078 1.00 96.56 102 LEU A CA 1
ATOM 815 C C . LEU A 1 102 ? -15.189 0.541 14.018 1.00 96.56 102 LEU A C 1
ATOM 817 O O . LEU A 1 102 ? -15.185 1.134 12.938 1.00 96.56 102 LEU A O 1
ATOM 821 N N . SER A 1 103 ? -15.510 1.132 15.166 1.00 96.81 103 SER A N 1
ATOM 822 C CA . SER A 1 103 ? -15.794 2.564 15.269 1.00 96.81 103 SER A CA 1
ATOM 823 C C . SER A 1 103 ? -14.488 3.341 15.398 1.00 96.81 103 SER A C 1
ATOM 825 O O . SER A 1 103 ? -13.674 3.038 16.261 1.00 96.81 103 SER A O 1
ATOM 827 N N . LEU A 1 104 ? -14.304 4.343 14.548 1.00 96.69 104 LEU A N 1
ATOM 828 C CA . LEU A 1 104 ? -13.147 5.225 14.531 1.00 96.69 104 LEU A CA 1
ATOM 829 C C . LEU A 1 104 ? -13.371 6.434 15.436 1.00 96.69 104 LEU A C 1
ATOM 831 O O . LEU A 1 104 ? -14.458 7.023 15.448 1.00 96.69 104 LEU A O 1
ATOM 835 N N . GLU A 1 105 ? -12.315 6.874 16.112 1.00 96.38 105 GLU A N 1
ATOM 836 C CA . GLU A 1 105 ? -12.269 8.210 16.689 1.00 96.38 105 GLU A CA 1
ATOM 837 C C . GLU A 1 105 ? -11.902 9.251 15.622 1.00 96.38 105 GLU A C 1
ATOM 839 O O . GLU A 1 105 ? -11.476 8.949 14.504 1.00 96.38 105 GLU A O 1
ATOM 844 N N . LYS A 1 106 ? -12.038 10.535 15.973 1.00 95.88 106 LYS A N 1
ATOM 845 C CA . LYS A 1 106 ? -11.709 11.635 15.055 1.00 95.88 106 LYS A CA 1
ATOM 846 C C . LYS A 1 106 ? -10.245 11.596 14.603 1.00 95.88 106 LYS A C 1
ATOM 848 O O . LYS A 1 106 ? -9.959 11.931 13.458 1.00 95.88 106 LYS A O 1
ATOM 853 N N . ILE A 1 107 ? -9.329 11.208 15.491 1.00 95.38 107 ILE A N 1
ATOM 854 C CA . ILE A 1 107 ? -7.905 11.113 15.157 1.00 95.38 107 ILE A CA 1
ATOM 855 C C . ILE A 1 107 ? -7.626 9.954 14.194 1.00 95.38 107 ILE A C 1
ATOM 857 O O . ILE A 1 107 ? -6.826 10.104 13.274 1.00 95.38 107 ILE A O 1
ATOM 861 N N . ASP A 1 108 ? -8.339 8.837 14.336 1.00 95.88 108 ASP A N 1
ATOM 862 C CA . ASP A 1 108 ? -8.198 7.690 13.438 1.00 95.88 108 ASP A CA 1
ATOM 863 C C . ASP A 1 108 ? -8.725 8.021 12.043 1.00 95.88 108 ASP A C 1
ATOM 865 O O . ASP A 1 108 ? -8.110 7.649 11.048 1.00 95.88 108 ASP A O 1
ATOM 869 N N . LEU A 1 109 ? -9.820 8.787 11.961 1.00 96.38 109 LEU A N 1
ATOM 870 C CA . LEU A 1 109 ? -10.340 9.303 10.694 1.00 96.38 109 LEU A CA 1
ATOM 871 C C . LEU A 1 109 ? -9.317 10.201 9.982 1.00 96.38 109 LEU A C 1
ATOM 873 O O . LEU A 1 109 ? -9.163 10.121 8.766 1.00 96.38 109 LEU A O 1
ATOM 877 N N . GLN A 1 110 ? -8.599 11.043 10.727 1.00 95.81 110 GLN A N 1
ATOM 878 C CA . GLN A 1 110 ? -7.553 11.898 10.160 1.00 95.81 110 GLN A CA 1
ATOM 879 C C . GLN A 1 110 ? -6.379 11.067 9.633 1.00 95.81 110 GLN A C 1
ATOM 881 O O . GLN A 1 110 ? -5.892 11.327 8.535 1.00 95.81 110 GLN A O 1
ATOM 886 N N . TRP A 1 111 ? -5.952 10.033 10.364 1.00 95.88 111 TRP A N 1
ATOM 887 C CA . TRP A 1 111 ? -4.930 9.107 9.867 1.00 95.88 111 TRP A CA 1
ATOM 888 C C . TRP A 1 111 ? -5.402 8.295 8.663 1.00 95.88 111 TRP A C 1
ATOM 890 O O . TRP A 1 111 ? -4.626 8.080 7.733 1.00 95.88 111 TRP A O 1
ATOM 900 N N . LEU A 1 112 ? -6.675 7.897 8.643 1.00 96.38 112 LEU A N 1
ATOM 901 C CA . LEU A 1 112 ? -7.288 7.263 7.485 1.00 96.38 112 LEU A CA 1
ATOM 902 C C . LEU A 1 112 ? -7.225 8.191 6.264 1.00 96.38 112 LEU A C 1
ATOM 904 O O . LEU A 1 112 ? -6.830 7.742 5.198 1.00 96.38 112 LEU A O 1
ATOM 908 N N . GLN A 1 113 ? -7.525 9.483 6.416 1.00 93.38 113 GLN A N 1
ATOM 909 C CA . GLN A 1 113 ? -7.399 10.464 5.331 1.00 93.38 113 GLN A CA 1
ATOM 910 C C . GLN A 1 113 ? -5.950 10.598 4.828 1.00 93.38 113 GLN A C 1
ATOM 912 O O . GLN A 1 113 ? -5.724 10.574 3.619 1.00 93.38 113 GLN A O 1
ATOM 917 N N . VAL A 1 114 ? -4.968 10.683 5.737 1.00 92.94 114 VAL A N 1
ATOM 918 C CA . VAL A 1 114 ? -3.530 10.723 5.394 1.00 92.94 114 VAL A CA 1
ATOM 919 C C . VAL A 1 114 ? -3.136 9.523 4.526 1.00 92.94 114 VAL A C 1
ATOM 921 O O . VAL A 1 114 ? -2.411 9.681 3.543 1.00 92.94 114 VAL A O 1
ATOM 924 N N . LEU A 1 115 ? -3.626 8.330 4.873 1.00 93.81 115 LEU A N 1
ATOM 925 C CA . LEU A 1 115 ? -3.415 7.116 4.087 1.00 93.81 115 LEU A CA 1
ATOM 926 C C . LEU A 1 115 ? -4.138 7.180 2.734 1.00 93.81 115 LEU A C 1
ATOM 928 O O . LEU A 1 115 ? -3.518 6.924 1.706 1.00 93.81 115 LEU A O 1
ATOM 932 N N . SER A 1 116 ? -5.420 7.551 2.721 1.00 92.25 116 SER A N 1
ATOM 933 C CA . SER A 1 116 ? -6.257 7.564 1.515 1.00 92.25 116 SER A CA 1
ATOM 934 C C . SER A 1 116 ? -5.736 8.495 0.426 1.00 92.25 116 SER A C 1
ATOM 936 O O . SER A 1 116 ? -5.725 8.116 -0.742 1.00 92.25 116 SER A O 1
ATOM 938 N N . GLU A 1 117 ? -5.253 9.678 0.804 1.00 88.50 117 GLU A N 1
ATOM 939 C CA . GLU A 1 117 ? -4.676 10.666 -0.117 1.00 88.50 117 GLU A CA 1
ATOM 940 C C . GLU A 1 117 ? -3.216 10.353 -0.506 1.00 88.50 117 GLU A C 1
ATOM 942 O O . GLU A 1 117 ? -2.599 11.093 -1.269 1.00 88.50 117 GLU A O 1
ATOM 947 N N . GLY A 1 118 ? -2.634 9.269 0.016 1.00 86.31 118 GLY A N 1
ATOM 948 C CA . GLY A 1 118 ? -1.292 8.823 -0.349 1.00 86.31 118 GLY A CA 1
ATOM 949 C C . GLY A 1 118 ? -0.147 9.630 0.271 1.00 86.31 118 GLY A C 1
ATOM 950 O O . GLY A 1 118 ? 1.000 9.474 -0.151 1.00 86.31 118 GLY A O 1
ATOM 951 N N . TRP A 1 119 ? -0.385 10.436 1.309 1.00 86.75 119 TRP A N 1
ATOM 952 C CA . TRP A 1 119 ? 0.688 11.146 2.030 1.00 86.75 119 TRP A CA 1
ATOM 953 C C . TRP A 1 119 ? 1.706 10.199 2.670 1.00 86.75 119 TRP A C 1
ATOM 955 O O . TRP A 1 119 ? 2.862 10.567 2.870 1.00 86.75 119 TRP A O 1
ATOM 965 N N . ALA A 1 120 ? 1.278 8.975 2.979 1.00 87.56 120 ALA A N 1
ATOM 966 C CA . ALA A 1 120 ? 2.111 7.926 3.554 1.00 87.56 120 ALA A CA 1
ATOM 967 C C . ALA A 1 120 ? 2.507 6.830 2.544 1.00 87.56 120 ALA A C 1
ATOM 969 O O . ALA A 1 120 ? 2.851 5.717 2.943 1.00 87.56 120 ALA A O 1
ATOM 970 N N . THR A 1 121 ? 2.458 7.134 1.242 1.00 85.62 121 THR A N 1
ATOM 971 C CA . THR A 1 121 ? 2.980 6.277 0.160 1.00 85.62 121 THR A CA 1
ATOM 972 C C . THR A 1 121 ? 4.385 5.771 0.548 1.00 85.62 121 THR A C 1
ATOM 974 O O . THR A 1 121 ? 5.221 6.596 0.926 1.00 85.62 121 THR A O 1
ATOM 977 N N . PRO A 1 122 ? 4.667 4.443 0.530 1.00 86.25 122 PRO A N 1
ATOM 978 C CA . PRO A 1 122 ? 3.945 3.355 -0.166 1.00 86.25 122 PRO A CA 1
ATOM 979 C C . PRO A 1 122 ? 2.851 2.630 0.610 1.00 86.25 122 PRO A C 1
ATOM 981 O O . PRO A 1 122 ? 2.312 1.653 0.081 1.00 86.25 122 PRO A O 1
ATOM 984 N N . LEU A 1 123 ? 2.560 3.025 1.851 1.00 88.75 123 LEU A N 1
ATOM 985 C CA . LEU A 1 123 ? 1.677 2.241 2.708 1.00 88.75 123 LEU A CA 1
ATOM 986 C C . LEU A 1 123 ? 0.346 1.941 2.012 1.00 88.75 123 LEU A C 1
ATOM 988 O O . LEU A 1 123 ? -0.324 2.827 1.490 1.00 88.75 123 LEU A O 1
ATOM 992 N N . SER A 1 124 ? -0.035 0.666 2.025 1.00 89.75 124 SER A N 1
ATOM 993 C CA . SER A 1 124 ? -1.303 0.180 1.476 1.00 89.75 124 SER A CA 1
ATOM 994 C C . SER A 1 124 ? -2.449 0.204 2.494 1.00 89.75 124 SER A C 1
ATOM 996 O O . SER A 1 124 ? -3.513 -0.345 2.228 1.00 89.75 124 SER A O 1
ATOM 998 N N . GLY A 1 125 ? -2.210 0.768 3.679 1.00 94.19 125 GLY A N 1
ATOM 999 C CA . GLY A 1 125 ? -3.115 0.787 4.824 1.00 94.19 125 GLY A CA 1
ATOM 1000 C C . GLY A 1 125 ? -2.358 1.117 6.113 1.00 94.19 125 GLY A C 1
ATOM 1001 O O . GLY A 1 125 ? -1.214 1.573 6.070 1.00 94.19 125 GLY A O 1
ATOM 1002 N N . PHE A 1 126 ? -2.985 0.871 7.265 1.00 96.31 126 PHE A N 1
ATOM 1003 C CA . PHE A 1 126 ? -2.294 0.949 8.556 1.00 96.31 126 PHE A CA 1
ATOM 1004 C C . PHE A 1 126 ? -1.122 -0.043 8.612 1.00 96.31 126 PHE A C 1
ATOM 1006 O O . PHE A 1 126 ? -1.172 -1.107 7.995 1.00 96.31 126 PHE A O 1
ATOM 1013 N N . MET A 1 127 ? -0.059 0.320 9.334 1.00 95.50 127 MET A N 1
ATOM 1014 C CA . MET A 1 127 ? 1.177 -0.463 9.376 1.00 95.50 127 MET A CA 1
ATOM 1015 C C . MET A 1 127 ? 0.949 -1.870 9.949 1.00 95.50 127 MET A C 1
ATOM 1017 O O . MET A 1 127 ? 0.335 -2.029 11.001 1.00 95.50 127 MET A O 1
ATOM 1021 N N . THR A 1 128 ? 1.515 -2.871 9.277 1.00 94.69 128 THR A N 1
ATOM 1022 C CA . THR A 1 128 ? 1.721 -4.236 9.802 1.00 94.69 128 THR A CA 1
ATOM 1023 C C . THR A 1 128 ? 2.740 -4.242 10.942 1.00 94.69 128 THR A C 1
ATOM 1025 O O . THR A 1 128 ? 3.480 -3.266 11.120 1.00 94.69 128 THR A O 1
ATOM 1028 N N . GLU A 1 129 ? 2.863 -5.352 11.680 1.00 94.06 129 GLU A N 1
ATOM 1029 C CA . GLU A 1 129 ? 3.869 -5.446 12.751 1.00 94.06 129 GLU A CA 1
ATOM 1030 C C . GLU A 1 129 ? 5.289 -5.242 12.198 1.00 94.06 129 GLU A C 1
ATOM 1032 O O . GLU A 1 129 ? 6.091 -4.502 12.769 1.00 94.06 129 GLU A O 1
ATOM 1037 N N . THR A 1 130 ? 5.581 -5.822 11.030 1.00 92.19 130 THR A N 1
ATOM 1038 C CA . THR A 1 130 ? 6.893 -5.686 10.377 1.00 92.19 130 THR A CA 1
ATOM 1039 C C . THR A 1 130 ? 7.202 -4.228 10.027 1.00 92.19 130 THR A C 1
ATOM 1041 O O . THR A 1 130 ? 8.285 -3.737 10.346 1.00 92.19 130 THR A O 1
ATOM 1044 N N . GLN A 1 131 ? 6.248 -3.510 9.426 1.00 92.00 131 GLN A N 1
ATOM 1045 C CA . GLN A 1 131 ? 6.413 -2.090 9.088 1.00 92.00 131 GLN A CA 1
ATOM 1046 C C . GLN A 1 131 ? 6.540 -1.221 10.344 1.00 92.00 131 GLN A C 1
ATOM 1048 O O . GLN A 1 131 ? 7.372 -0.314 10.395 1.00 92.00 131 GLN A O 1
ATOM 1053 N N . TYR A 1 132 ? 5.753 -1.518 11.380 1.00 92.25 132 TYR A N 1
ATOM 1054 C CA . TYR A 1 132 ? 5.809 -0.821 12.660 1.00 92.25 132 TYR A CA 1
ATOM 1055 C C . TYR A 1 132 ? 7.162 -0.999 13.362 1.00 92.25 132 TYR A C 1
ATOM 1057 O O . TYR A 1 132 ? 7.695 -0.042 13.909 1.00 92.25 132 TYR A O 1
ATOM 1065 N N . LEU A 1 133 ? 7.756 -2.192 13.333 1.00 88.69 133 LEU A N 1
ATOM 1066 C CA . LEU A 1 133 ? 9.068 -2.429 13.947 1.00 88.69 133 LEU A CA 1
ATOM 1067 C C . LEU A 1 133 ? 10.223 -1.793 13.159 1.00 88.69 133 LEU A C 1
ATOM 1069 O O . LEU A 1 133 ? 11.266 -1.490 13.737 1.00 88.69 133 LEU A O 1
ATOM 1073 N N . GLN A 1 134 ? 10.048 -1.591 11.852 1.00 86.81 134 GLN A N 1
ATOM 1074 C CA . GLN A 1 134 ? 11.038 -0.944 10.988 1.00 86.81 134 GLN A CA 1
ATOM 1075 C C . GLN A 1 134 ? 10.936 0.588 10.995 1.00 86.81 134 GLN A C 1
ATOM 1077 O O . GLN A 1 134 ? 11.917 1.261 10.668 1.00 86.81 134 GLN A O 1
ATOM 1082 N N . THR A 1 135 ? 9.780 1.156 11.365 1.00 80.12 135 THR A N 1
ATOM 1083 C CA . THR A 1 135 ? 9.590 2.611 11.365 1.00 80.12 135 THR A CA 1
ATOM 1084 C C . THR A 1 135 ? 10.438 3.289 12.442 1.00 80.12 135 THR A C 1
ATOM 1086 O O . THR A 1 135 ? 10.446 2.893 13.606 1.00 80.12 135 THR A O 1
ATOM 1089 N N . GLN A 1 136 ? 11.151 4.347 12.054 1.00 62.38 136 GLN A N 1
ATOM 1090 C CA . GLN A 1 136 ? 11.934 5.178 12.980 1.00 62.38 136 GLN A CA 1
ATOM 1091 C C . GLN A 1 136 ? 11.342 6.579 13.173 1.00 62.38 136 GLN A C 1
ATOM 1093 O O . GLN A 1 136 ? 11.916 7.389 13.894 1.00 62.38 136 GLN A O 1
ATOM 1098 N N . SER A 1 137 ? 10.223 6.890 12.514 1.00 77.69 137 SER A N 1
ATOM 1099 C CA . SER A 1 137 ? 9.660 8.243 12.497 1.00 77.69 137 SER A CA 1
ATOM 1100 C C . SER A 1 137 ? 8.311 8.286 13.206 1.00 77.69 137 SER A C 1
ATOM 1102 O O . SER A 1 137 ? 8.254 8.465 14.418 1.00 77.69 137 SER A O 1
ATOM 1104 N N . ILE A 1 138 ? 7.213 8.121 12.468 1.00 86.75 138 ILE A N 1
ATOM 1105 C CA . ILE A 1 138 ? 5.858 8.235 13.005 1.00 86.75 138 ILE A CA 1
ATOM 1106 C C . ILE A 1 138 ? 5.092 6.967 12.615 1.00 86.75 138 ILE A C 1
ATOM 1108 O O . ILE A 1 138 ? 4.931 6.704 11.422 1.00 86.75 138 ILE A O 1
ATOM 1112 N N . PRO A 1 139 ? 4.637 6.159 13.586 1.00 91.44 139 PRO A N 1
ATOM 1113 C CA . PRO A 1 139 ? 3.828 4.987 13.303 1.00 91.44 139 PRO A CA 1
ATOM 1114 C C . PRO A 1 139 ? 2.404 5.404 12.916 1.00 91.44 139 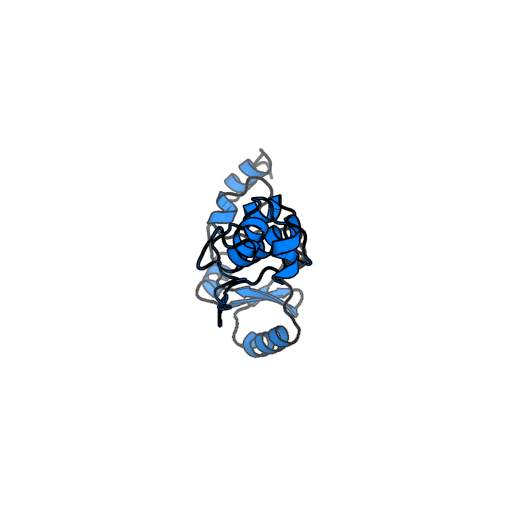PRO A C 1
ATOM 1116 O O . PRO A 1 139 ? 1.743 6.130 13.661 1.00 91.44 139 PRO A O 1
ATOM 1119 N N . ILE A 1 140 ? 1.927 4.902 11.776 1.00 94.19 140 ILE A N 1
ATOM 1120 C CA . ILE A 1 140 ? 0.552 5.083 11.293 1.00 94.19 140 ILE A CA 1
ATOM 1121 C C . ILE A 1 140 ? -0.195 3.780 11.565 1.00 94.19 140 ILE A C 1
ATOM 1123 O O . ILE A 1 140 ? -0.169 2.843 10.770 1.00 94.19 140 ILE A O 1
ATOM 1127 N N . VAL A 1 141 ? -0.787 3.699 12.752 1.00 95.25 141 VAL A N 1
ATOM 1128 C CA . VAL A 1 141 ? -1.373 2.477 13.318 1.00 95.25 141 VAL A CA 1
ATOM 1129 C C . VAL A 1 141 ? -2.781 2.755 13.823 1.00 95.25 141 VAL A C 1
ATOM 1131 O O . VAL A 1 141 ? -3.058 3.871 14.260 1.00 95.25 141 VAL A O 1
ATOM 1134 N N . LEU A 1 142 ? -3.636 1.734 13.810 1.00 96.69 142 LEU A N 1
ATOM 1135 C CA . LEU A 1 142 ? -5.001 1.810 14.324 1.00 96.69 142 LEU A CA 1
ATOM 1136 C C . LEU A 1 142 ? -5.093 1.033 15.648 1.00 96.69 142 LEU A C 1
ATOM 1138 O O . LEU A 1 142 ? -5.078 -0.200 15.629 1.00 96.69 142 LEU A O 1
ATOM 1142 N N . PRO A 1 143 ? -5.108 1.709 16.810 1.00 95.25 143 PRO A N 1
ATOM 1143 C CA . PRO A 1 143 ? -5.207 1.024 18.089 1.00 95.25 143 PRO A CA 1
ATOM 1144 C C . PRO A 1 143 ? -6.611 0.443 18.282 1.00 95.25 143 PRO A C 1
ATOM 1146 O O . PRO A 1 143 ? -7.608 1.092 17.998 1.00 95.25 143 PRO A O 1
ATOM 1149 N N . VAL A 1 144 ? -6.676 -0.763 18.840 1.00 96.06 144 VAL A N 1
ATOM 1150 C CA . VAL A 1 144 ? -7.926 -1.401 19.268 1.00 96.06 144 VAL A CA 1
ATOM 1151 C C . VAL A 1 144 ? -7.789 -1.906 20.698 1.00 96.06 144 VAL A C 1
ATOM 1153 O O . VAL A 1 144 ? -6.688 -2.206 21.174 1.00 96.06 144 VAL A O 1
ATOM 1156 N N . THR A 1 145 ? -8.909 -2.007 21.399 1.00 95.94 145 THR A N 1
ATOM 1157 C CA . THR A 1 145 ? -8.986 -2.642 22.716 1.00 95.94 145 THR A CA 1
ATOM 1158 C C . THR A 1 145 ? -8.913 -4.167 22.604 1.00 95.94 145 THR A C 1
ATOM 1160 O O . THR A 1 145 ? -9.149 -4.753 21.546 1.00 95.94 145 THR A O 1
ATOM 1163 N N . SER A 1 146 ? -8.622 -4.848 23.717 1.00 94.69 146 SER A N 1
ATOM 1164 C CA . SER A 1 146 ? -8.628 -6.318 2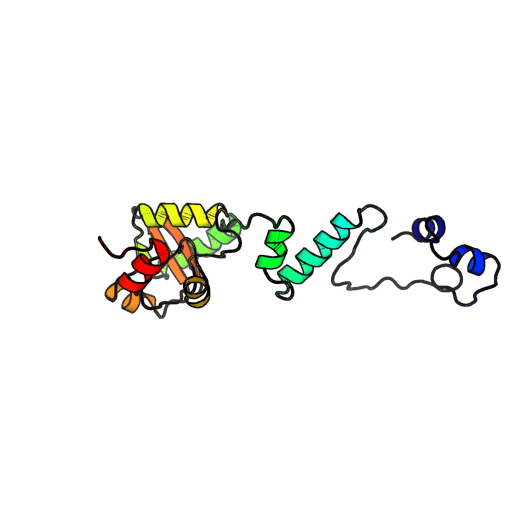3.762 1.00 94.69 146 SER A CA 1
ATOM 1165 C C . SER A 1 146 ? -10.002 -6.914 23.431 1.00 94.69 146 SER A C 1
ATOM 1167 O O . SER A 1 146 ? -10.077 -7.987 22.838 1.00 94.69 146 SER A O 1
ATOM 1169 N N . GLU A 1 147 ? -11.085 -6.218 23.788 1.00 95.62 147 GLU A N 1
ATOM 1170 C CA . GLU A 1 147 ? -12.457 -6.641 23.488 1.00 95.62 147 GLU A CA 1
ATOM 1171 C C . GLU A 1 147 ? -12.785 -6.516 21.999 1.00 95.62 147 GLU A C 1
ATOM 1173 O O . GLU A 1 147 ? -13.431 -7.395 21.432 1.00 95.62 147 GLU A O 1
ATOM 1178 N N . GLU A 1 148 ? -12.339 -5.436 21.356 1.00 95.94 148 GLU A N 1
ATOM 1179 C CA . GLU A 1 148 ? -12.478 -5.257 19.910 1.00 95.94 148 GLU A CA 1
ATOM 1180 C C . GLU A 1 148 ? -11.633 -6.276 19.157 1.00 95.94 148 GLU A C 1
ATOM 1182 O O . GLU A 1 148 ? -12.154 -6.940 18.268 1.00 95.94 148 GLU A O 1
ATOM 1187 N N . LYS A 1 149 ? -10.373 -6.489 19.564 1.00 95.81 149 LYS A N 1
ATOM 1188 C CA . LYS A 1 149 ? -9.521 -7.530 18.977 1.00 95.81 149 LYS A CA 1
ATOM 1189 C C . LYS A 1 149 ? -10.224 -8.889 18.986 1.00 95.81 149 LYS A C 1
ATOM 1191 O O . LYS A 1 149 ? -10.319 -9.513 17.937 1.00 95.81 149 LYS A O 1
ATOM 1196 N N . ALA A 1 150 ? -10.767 -9.324 20.124 1.00 94.88 150 ALA A N 1
ATOM 1197 C CA . ALA A 1 150 ? -11.433 -10.625 20.229 1.00 94.88 150 ALA A CA 1
ATOM 1198 C C . ALA A 1 150 ? -12.639 -10.773 19.276 1.00 94.88 150 ALA A C 1
ATOM 1200 O O . ALA A 1 150 ? -12.950 -11.873 18.828 1.00 94.88 150 ALA A O 1
ATOM 1201 N N . LYS A 1 151 ? -13.322 -9.668 18.945 1.00 94.56 151 LYS A N 1
ATOM 1202 C CA . LYS A 1 151 ? -14.446 -9.658 17.992 1.00 94.56 151 LYS A CA 1
ATOM 1203 C C . LYS A 1 151 ? -13.991 -9.650 16.533 1.00 94.56 151 LYS A C 1
ATOM 1205 O O . LYS A 1 151 ? -14.757 -10.048 15.661 1.00 94.56 151 LYS A O 1
ATOM 1210 N N . LEU A 1 152 ? -12.784 -9.154 16.270 1.00 95.31 152 LEU A N 1
ATOM 1211 C CA . LEU A 1 152 ? -12.301 -8.815 14.934 1.00 95.31 152 LEU A CA 1
ATOM 1212 C C . LEU A 1 152 ? -11.193 -9.747 14.421 1.00 95.31 152 LEU A C 1
ATOM 1214 O O . LEU A 1 152 ? -10.983 -9.812 13.216 1.00 95.31 152 LEU A O 1
ATOM 1218 N N . GLU A 1 153 ? -10.500 -10.480 15.296 1.00 92.50 153 GLU A N 1
ATOM 1219 C CA . GLU A 1 153 ? -9.269 -11.218 14.962 1.00 92.50 153 GLU A CA 1
ATOM 1220 C C . GLU A 1 153 ? -9.428 -12.316 13.903 1.00 92.50 153 GLU A C 1
ATOM 1222 O O . GLU A 1 153 ? -8.454 -12.665 13.246 1.00 92.50 153 GLU A O 1
ATOM 1227 N N . ASN A 1 154 ? -10.645 -12.831 13.707 1.00 92.31 154 ASN A N 1
ATOM 1228 C CA . ASN A 1 154 ? -10.941 -13.874 12.718 1.00 92.31 154 ASN A CA 1
ATOM 1229 C C . ASN A 1 154 ? -11.561 -13.321 11.424 1.00 92.31 154 ASN A C 1
ATOM 1231 O O . ASN A 1 154 ? -11.995 -14.096 10.573 1.00 92.31 154 ASN A O 1
ATOM 1235 N N . ALA A 1 155 ? -11.679 -11.999 11.291 1.00 93.50 155 ALA A N 1
ATOM 1236 C CA . ALA A 1 155 ? -12.313 -11.373 10.142 1.00 93.50 155 ALA A CA 1
ATOM 1237 C C . ALA A 1 155 ? -11.287 -11.019 9.063 1.00 93.50 155 ALA A C 1
ATOM 1239 O O . ALA A 1 155 ? -10.354 -10.261 9.311 1.00 93.50 155 ALA A O 1
ATOM 1240 N N . ASP A 1 156 ? -11.517 -11.486 7.836 1.00 93.62 156 ASP A N 1
ATOM 1241 C CA . ASP A 1 156 ? -10.709 -11.088 6.676 1.00 93.62 156 ASP A CA 1
ATOM 1242 C C . ASP A 1 156 ? -10.992 -9.650 6.221 1.00 93.62 156 ASP A C 1
ATOM 1244 O O . ASP A 1 156 ? -10.175 -9.047 5.528 1.00 93.62 156 ASP A O 1
ATOM 1248 N N . LEU A 1 157 ? -12.160 -9.107 6.572 1.00 94.56 157 LEU A N 1
ATOM 1249 C CA . LEU A 1 157 ? -12.627 -7.779 6.184 1.00 94.56 157 LEU A CA 1
ATOM 1250 C C . LEU A 1 157 ? -13.247 -7.091 7.399 1.00 94.56 157 LEU A C 1
ATOM 1252 O O . LEU A 1 157 ? -14.133 -7.659 8.038 1.00 94.56 157 LEU A O 1
ATOM 1256 N N . ILE A 1 158 ? -12.822 -5.864 7.694 1.00 96.19 158 ILE A N 1
ATOM 1257 C CA . ILE A 1 158 ? -13.398 -5.042 8.767 1.00 96.19 158 ILE A CA 1
ATOM 1258 C C . ILE A 1 158 ? -13.857 -3.712 8.184 1.00 96.19 158 ILE A C 1
ATOM 1260 O O . ILE A 1 158 ? -13.074 -2.997 7.563 1.00 96.19 158 ILE A O 1
ATOM 1264 N N . ALA A 1 159 ? -15.114 -3.347 8.425 1.00 96.56 159 ALA A N 1
ATOM 1265 C CA . ALA A 1 159 ? -15.632 -2.038 8.050 1.00 96.56 159 ALA A CA 1
ATOM 1266 C C . ALA A 1 159 ? -15.255 -0.988 9.107 1.00 96.56 159 ALA A C 1
ATOM 1268 O O . ALA A 1 159 ? -15.643 -1.092 10.273 1.00 96.56 159 ALA A O 1
ATOM 1269 N N . LEU A 1 160 ? -14.532 0.048 8.690 1.00 97.12 160 LEU A N 1
ATOM 1270 C CA . LEU A 1 160 ? -14.162 1.182 9.531 1.00 97.12 160 LEU A CA 1
ATOM 1271 C C . LEU A 1 160 ? -15.264 2.239 9.458 1.00 97.12 160 LEU A C 1
ATOM 1273 O O . LEU A 1 160 ? -15.560 2.768 8.384 1.00 97.12 160 LEU A O 1
ATOM 1277 N N . CYS A 1 161 ? -15.897 2.529 10.591 1.00 96.75 161 CYS A N 1
ATOM 1278 C CA . CYS A 1 161 ? -17.054 3.412 10.668 1.00 96.75 161 CYS A CA 1
ATOM 1279 C C . CYS A 1 161 ? -16.733 4.679 11.460 1.00 96.75 161 CYS A C 1
ATOM 1281 O O . CYS A 1 161 ? -16.162 4.595 12.538 1.00 96.75 161 CYS A O 1
ATOM 1283 N N . TYR A 1 162 ? -17.164 5.841 10.982 1.00 97.12 162 TYR A N 1
ATOM 1284 C CA . TYR A 1 162 ? -17.127 7.097 11.730 1.00 97.12 162 TYR A CA 1
ATOM 1285 C C . TYR A 1 162 ? -18.518 7.726 11.708 1.00 97.12 162 TYR A C 1
ATOM 1287 O O . TYR A 1 162 ? -19.141 7.800 10.652 1.00 97.12 162 TYR A O 1
ATOM 1295 N N . ASP A 1 163 ? -19.017 8.135 12.876 1.00 94.00 163 ASP A N 1
ATOM 1296 C CA . ASP A 1 163 ? -20.333 8.774 13.037 1.00 94.00 163 ASP A CA 1
ATOM 1297 C C . ASP A 1 163 ? -21.491 8.008 12.353 1.00 94.00 163 ASP A C 1
ATOM 1299 O O . ASP A 1 163 ? -22.332 8.563 11.655 1.00 94.00 163 ASP A O 1
ATOM 1303 N N . GLY A 1 164 ? -21.494 6.675 12.484 1.00 89.38 164 GLY A N 1
ATOM 1304 C CA . GLY A 1 164 ? -22.523 5.801 11.902 1.00 89.38 164 GLY A CA 1
ATOM 1305 C C . GLY A 1 164 ? -22.373 5.507 10.404 1.00 89.38 164 GLY A C 1
ATOM 1306 O O . GLY A 1 164 ? -23.091 4.656 9.878 1.00 89.38 164 GLY A O 1
ATOM 1307 N N . HIS A 1 165 ? -21.412 6.133 9.727 1.00 93.31 165 HIS A N 1
ATOM 1308 C CA . HIS A 1 165 ? -21.135 5.931 8.310 1.00 93.31 165 HIS A CA 1
ATOM 1309 C C . HIS A 1 165 ? -19.890 5.060 8.106 1.00 93.31 165 HIS A C 1
ATOM 1311 O O . HIS A 1 165 ? -18.896 5.207 8.814 1.00 93.31 165 HIS A O 1
ATOM 1317 N N . THR A 1 166 ? -19.909 4.159 7.121 1.00 94.81 166 THR A N 1
ATOM 1318 C CA . THR A 1 166 ? -18.716 3.384 6.747 1.00 94.81 166 THR A CA 1
ATOM 1319 C C . THR A 1 166 ? -17.793 4.237 5.885 1.00 94.81 166 THR A C 1
ATOM 1321 O O . THR A 1 166 ? -18.194 4.696 4.820 1.00 94.81 166 THR A O 1
ATOM 1324 N N . MET A 1 167 ? -16.569 4.452 6.362 1.00 95.44 167 MET A N 1
ATOM 1325 C CA . MET A 1 167 ? -15.561 5.294 5.715 1.00 95.44 167 MET A CA 1
ATOM 1326 C C . MET A 1 167 ? -14.586 4.481 4.864 1.00 95.44 167 MET A C 1
ATOM 1328 O O . MET A 1 167 ? -14.163 4.939 3.808 1.00 95.44 167 MET A O 1
ATOM 1332 N N . ALA A 1 168 ? -14.208 3.287 5.328 1.00 96.31 168 ALA A N 1
ATOM 1333 C CA . ALA A 1 168 ? -13.232 2.431 4.660 1.00 96.31 168 ALA A CA 1
ATOM 1334 C C . ALA A 1 168 ? -13.422 0.959 5.040 1.00 96.31 168 ALA A C 1
ATOM 1336 O O . ALA A 1 168 ? -14.170 0.630 5.963 1.00 96.31 168 ALA A O 1
ATOM 1337 N N . ILE A 1 169 ? -12.715 0.074 4.339 1.00 95.88 169 ILE A N 1
ATOM 1338 C CA . ILE A 1 169 ? -12.647 -1.356 4.643 1.00 95.88 169 ILE A CA 1
ATOM 1339 C C . ILE A 1 169 ? -11.181 -1.739 4.808 1.00 95.88 169 ILE A C 1
ATOM 1341 O O . ILE A 1 169 ? -10.356 -1.448 3.944 1.00 95.88 169 ILE A O 1
ATOM 1345 N N . LEU A 1 170 ? -10.865 -2.401 5.916 1.00 95.12 170 LEU A N 1
ATOM 1346 C CA . LEU A 1 170 ? -9.551 -2.964 6.182 1.00 95.12 170 LEU A CA 1
ATOM 1347 C C . LEU A 1 170 ? -9.527 -4.427 5.728 1.00 95.12 170 LEU A C 1
ATOM 1349 O O . LEU A 1 170 ? -10.339 -5.233 6.185 1.00 95.12 170 LEU A O 1
ATOM 1353 N N . LEU A 1 171 ? -8.606 -4.749 4.821 1.00 93.56 171 LEU A N 1
ATOM 1354 C CA . LEU A 1 171 ? -8.425 -6.086 4.255 1.00 93.56 171 LEU A CA 1
ATOM 1355 C C . LEU A 1 171 ? -7.336 -6.835 5.026 1.00 93.56 171 LEU A C 1
ATOM 1357 O O . LEU A 1 171 ? -6.255 -6.285 5.223 1.00 93.56 171 LEU A O 1
ATOM 1361 N N . LYS A 1 172 ? -7.596 -8.094 5.389 1.00 92.94 172 LYS A N 1
ATOM 1362 C CA . LYS A 1 172 ? -6.662 -9.010 6.067 1.00 92.94 172 LYS A CA 1
ATOM 1363 C C . LYS A 1 172 ? -5.920 -8.335 7.233 1.00 92.94 172 LYS A C 1
ATOM 1365 O O . LYS A 1 172 ? -4.696 -8.200 7.184 1.00 92.94 172 LYS A O 1
ATOM 1370 N N . PRO A 1 173 ? -6.658 -7.860 8.249 1.00 94.50 173 PRO A N 1
ATOM 1371 C CA . PRO A 1 173 ? -6.078 -7.162 9.388 1.00 94.50 173 PRO A CA 1
ATOM 1372 C C . PRO A 1 173 ? -5.097 -8.058 10.153 1.00 94.50 173 PRO A C 1
ATOM 1374 O O . PRO A 1 173 ? -5.351 -9.239 10.382 1.00 94.50 173 PRO A O 1
ATOM 1377 N N . GLU A 1 174 ? -3.996 -7.467 10.606 1.00 95.19 174 GLU A N 1
ATOM 1378 C CA . GLU A 1 174 ? -3.044 -8.094 11.520 1.00 95.19 174 GLU A CA 1
ATOM 1379 C C . GLU A 1 174 ? -3.143 -7.418 12.893 1.00 95.19 174 GLU A C 1
ATOM 1381 O O . GLU A 1 174 ? -3.133 -6.192 12.996 1.00 95.19 174 GLU A O 1
ATOM 1386 N N . PHE A 1 175 ? -3.217 -8.214 13.963 1.00 96.06 175 PHE A N 1
ATOM 1387 C CA . PHE A 1 175 ? -3.300 -7.710 15.335 1.00 96.06 175 PHE A CA 1
ATOM 1388 C C . PHE A 1 175 ? -2.020 -8.018 16.108 1.00 96.06 175 PHE A C 1
ATOM 1390 O O . PHE A 1 175 ? -1.741 -9.179 16.407 1.00 96.06 175 PHE A O 1
ATOM 1397 N N . TYR A 1 176 ? -1.306 -6.979 16.539 1.00 96.19 176 TYR A N 1
ATOM 1398 C CA . TYR A 1 176 ? -0.044 -7.102 17.273 1.00 96.19 176 TYR A CA 1
ATOM 1399 C C . TYR A 1 176 ? -0.012 -6.236 18.550 1.00 96.19 176 TYR A C 1
ATOM 1401 O O . TYR A 1 176 ? -0.835 -5.328 18.716 1.00 96.19 176 TYR A O 1
ATOM 1409 N N . PRO A 1 177 ? 0.886 -6.523 19.515 1.00 95.25 177 PRO A N 1
ATOM 1410 C CA . PRO A 1 177 ? 0.912 -5.817 20.793 1.00 95.25 177 PRO A CA 1
ATOM 1411 C C . PRO A 1 177 ? 1.293 -4.337 20.666 1.00 95.25 177 PRO A C 1
ATOM 1413 O O . PRO A 1 177 ? 2.363 -3.985 20.171 1.00 95.25 177 PRO A O 1
ATOM 1416 N N . HIS A 1 178 ? 0.479 -3.457 21.249 1.00 93.25 178 HIS A N 1
ATOM 1417 C CA . HIS A 1 178 ? 0.796 -2.034 21.349 1.00 93.25 178 HIS A CA 1
ATOM 1418 C C . HIS A 1 178 ? 1.643 -1.748 22.602 1.00 93.25 178 HIS A C 1
ATOM 1420 O O . HIS A 1 178 ? 1.125 -1.389 23.661 1.00 93.25 178 HIS A O 1
ATOM 1426 N N . ARG A 1 179 ? 2.968 -1.899 22.489 1.00 91.88 179 ARG A N 1
ATOM 1427 C CA . ARG A 1 179 ? 3.939 -1.608 23.565 1.00 91.88 179 ARG A CA 1
ATOM 1428 C C . ARG A 1 179 ? 4.117 -0.095 23.767 1.00 91.88 179 ARG A C 1
ATOM 1430 O O . ARG A 1 179 ? 5.106 0.485 23.330 1.00 91.88 179 ARG A O 1
ATOM 1437 N N . LYS A 1 180 ? 3.128 0.555 24.391 1.00 88.25 180 LYS A N 1
ATOM 1438 C CA . LYS A 1 180 ? 3.006 2.027 24.474 1.00 88.25 180 LYS A CA 1
ATOM 1439 C C . LYS A 1 180 ? 4.245 2.730 25.039 1.00 88.25 180 LYS A C 1
ATOM 1441 O O . LYS A 1 180 ? 4.670 3.728 24.475 1.00 88.25 180 LYS A O 1
ATOM 1446 N N . GLU A 1 181 ? 4.832 2.208 26.114 1.00 88.31 181 GLU A N 1
ATOM 1447 C CA . GLU A 1 181 ? 6.023 2.806 26.735 1.00 88.31 181 GLU A CA 1
ATOM 1448 C C . GLU A 1 181 ? 7.227 2.790 25.783 1.00 88.31 181 GLU A C 1
ATOM 1450 O O . GLU A 1 181 ? 7.817 3.834 25.510 1.00 88.31 181 GLU A O 1
ATOM 1455 N N . GLU A 1 182 ? 7.532 1.621 25.208 1.00 88.00 182 GLU A N 1
ATOM 1456 C CA . GLU A 1 182 ? 8.605 1.459 24.221 1.00 88.00 182 GLU A CA 1
ATOM 1457 C C . GLU A 1 182 ? 8.376 2.358 23.000 1.00 88.00 182 GLU A C 1
ATOM 1459 O O . GLU A 1 182 ? 9.304 3.018 22.529 1.00 88.00 182 GLU A O 1
ATOM 1464 N N . ARG A 1 183 ? 7.129 2.425 22.515 1.00 88.12 183 ARG A N 1
ATOM 1465 C CA . ARG A 1 183 ? 6.739 3.294 21.403 1.00 88.12 183 ARG A CA 1
ATOM 1466 C C . ARG A 1 183 ? 7.055 4.754 21.711 1.00 88.12 183 ARG A C 1
ATOM 1468 O O . ARG A 1 183 ? 7.759 5.391 20.934 1.00 88.12 183 ARG A O 1
ATOM 1475 N N . CYS A 1 184 ? 6.537 5.282 22.821 1.00 86.75 184 CYS A N 1
ATOM 1476 C CA . CYS A 1 184 ? 6.719 6.685 23.181 1.00 86.75 184 CYS A CA 1
ATOM 1477 C C . CYS A 1 184 ? 8.203 7.022 23.362 1.00 86.75 184 CYS A C 1
ATOM 1479 O O . CYS A 1 184 ? 8.674 8.010 22.802 1.00 86.75 184 CYS A O 1
ATOM 1481 N N . ALA A 1 185 ? 8.954 6.154 24.048 1.00 87.94 185 ALA A N 1
ATOM 1482 C CA . ALA A 1 185 ? 10.382 6.341 24.266 1.00 87.94 185 ALA A CA 1
ATOM 1483 C C . ALA A 1 185 ? 11.174 6.400 22.950 1.00 87.94 185 ALA A C 1
ATOM 1485 O O . ALA A 1 185 ? 12.011 7.284 22.781 1.00 87.94 185 ALA A O 1
ATOM 1486 N N . ARG A 1 186 ? 10.898 5.500 21.995 1.00 86.62 186 ARG A N 1
ATOM 1487 C CA . ARG A 1 186 ? 11.581 5.488 20.689 1.00 86.62 186 ARG A CA 1
ATOM 1488 C C . ARG A 1 186 ? 11.163 6.651 19.793 1.00 86.62 186 ARG A C 1
ATOM 1490 O O . ARG A 1 186 ? 12.006 7.211 19.105 1.00 86.62 186 ARG A O 1
ATOM 1497 N N . GLN A 1 187 ? 9.878 7.001 19.800 1.00 86.25 187 GLN A N 1
ATOM 1498 C CA . GLN A 1 187 ? 9.317 8.012 18.906 1.00 86.25 187 GLN A CA 1
ATOM 1499 C C . GLN A 1 187 ? 9.645 9.441 19.356 1.00 86.25 187 GLN A C 1
ATOM 1501 O O . GLN A 1 187 ? 9.968 10.289 18.529 1.00 86.25 187 GLN A O 1
ATOM 1506 N N . PHE A 1 188 ? 9.551 9.719 20.656 1.00 87.50 188 PHE A N 1
ATOM 1507 C CA . PHE A 1 188 ? 9.689 11.073 21.201 1.00 87.50 188 PHE A CA 1
ATOM 1508 C C . PHE A 1 188 ? 10.970 11.274 22.017 1.00 87.50 188 PHE A C 1
ATOM 1510 O O . PHE A 1 188 ? 11.240 12.390 22.456 1.00 87.50 188 PHE A O 1
ATOM 1517 N N . GLY A 1 189 ? 11.756 10.219 22.261 1.00 86.75 189 GLY A N 1
ATOM 1518 C CA . GLY A 1 189 ? 12.929 10.283 23.140 1.00 86.75 189 GLY A CA 1
ATOM 1519 C C . GLY A 1 189 ? 12.580 10.481 24.622 1.00 86.75 189 GLY A C 1
ATOM 1520 O O . GLY A 1 189 ? 13.467 10.729 25.434 1.00 86.75 189 GLY A O 1
ATOM 1521 N N . THR A 1 190 ? 11.296 10.394 24.983 1.00 85.81 190 THR A N 1
ATOM 1522 C CA . THR A 1 190 ? 10.771 10.541 26.344 1.00 85.81 190 THR A CA 1
ATOM 1523 C C . THR A 1 190 ? 9.510 9.694 26.512 1.00 85.81 190 THR A C 1
ATOM 1525 O O . THR A 1 190 ? 8.758 9.482 25.561 1.00 85.81 190 THR A O 1
ATOM 1528 N N . CYS A 1 191 ? 9.272 9.200 27.724 1.00 80.25 191 CYS A N 1
ATOM 1529 C CA . CYS A 1 191 ? 8.071 8.450 28.097 1.00 80.25 191 CYS A CA 1
ATOM 1530 C C . CYS A 1 191 ? 7.223 9.180 29.151 1.00 80.25 191 CYS A C 1
ATOM 1532 O O . CYS A 1 191 ? 6.309 8.588 29.723 1.00 80.25 191 CYS A O 1
ATOM 1534 N N . HIS A 1 192 ? 7.527 10.452 29.425 1.00 69.62 192 HIS A N 1
ATOM 1535 C CA . HIS A 1 192 ? 6.720 11.280 30.312 1.00 69.62 192 HIS A CA 1
ATOM 1536 C C . HIS A 1 192 ? 5.451 11.726 29.575 1.00 69.62 192 HIS A C 1
ATOM 1538 O O . HIS A 1 192 ? 5.508 12.607 28.718 1.00 69.62 192 HIS A O 1
ATOM 1544 N N . LEU A 1 193 ? 4.341 11.051 29.886 1.00 56.06 193 LEU A N 1
ATOM 1545 C CA . LEU A 1 193 ? 2.971 11.455 29.558 1.00 56.06 193 LEU A CA 1
ATOM 1546 C C . LEU A 1 193 ? 2.417 12.373 30.648 1.00 56.06 193 LEU A C 1
ATOM 1548 O O . LEU A 1 193 ? 2.685 12.083 31.838 1.00 56.06 193 LEU A O 1
#

InterPro domains:
  IPR015947 PUA-like superfamily [SSF88697] (76-191)
  IPR025980 ATP-sulfurylase PUA-like domain [PF14306] (76-190)
  IPR027417 P-loop containing nucleoside triphosphate hydrolase [G3DSA:3.40.50.300] (1-69)
  IPR027417 P-loop containing nucleoside triphosphate hydrolase [SSF52540] (1-65)
  IPR059117 APS kinase domain [PF01583] (1-43)

Foldseek 3Di:
DDPVLCLVPVVPCVNVCVVVVNDPPDDPPNHDDDDDPDDLDDDPPSPDDPLVSVLRVQVSCVVVVNHDQVVCVVSVHDQDAQDDDPVVVVVVVVCQVVAAEDEDDPVLVVLVVCRRRRVVPPDNDADDPVRVVVDQEDHSHDDDDPVVCVVPVPGQKYFYDYPNHGDDIDGRDDDDDDPPQVVCCRHVVDNDD